Protein AF-A0A2N0P9M0-F1 (afdb_monomer)

Solvent-accessible surface area (backbone atoms only — not comparable to full-atom values): 11703 Å² total; per-residue (Å²): 130,86,86,74,59,68,56,58,55,38,42,49,51,47,54,51,50,54,53,49,50,45,32,59,78,71,62,58,62,44,52,76,42,55,64,72,53,64,35,37,45,33,48,75,83,39,91,37,81,46,51,49,41,32,35,36,30,52,34,67,64,62,70,69,52,50,69,48,47,71,77,43,99,41,76,80,71,59,64,49,75,40,79,41,81,84,81,91,70,90,44,72,70,50,42,52,52,50,52,52,47,49,43,60,72,64,56,29,84,55,32,73,46,74,83,70,87,75,82,60,62,88,57,74,93,64,77,83,66,57,66,62,37,51,61,62,59,57,74,81,76,92,74,86,83,88,81,82,76,85,57,69,43,64,45,93,90,55,89,52,67,26,74,42,68,66,61,33,49,53,43,45,46,64,75,67,63,64,72,83,84,80,86,82,84,85,133

Secondary structure (DSSP, 8-state):
-----HHHHHHHHHHHHHHHHHHHHTT---EEEESS--EE--BTTB--EE--SEEEE-HHHHHH--HHHHHSS-SS----SEEE------SHHHHHHHHHHHHHHHS-TT-S-----SS--SSTT----HHHHHHHH---------------EE-SSSS-EESSHHHHHHHHIIIIIS---------

Structure (mmCIF, N/CA/C/O backbone):
data_AF-A0A2N0P9M0-F1
#
_entry.id   AF-A0A2N0P9M0-F1
#
loop_
_atom_site.group_PDB
_atom_site.id
_atom_site.type_symbol
_atom_site.label_atom_id
_atom_site.label_alt_id
_atom_site.label_comp_id
_atom_site.label_asym_id
_atom_site.label_entity_id
_atom_site.label_seq_id
_atom_site.pdbx_PDB_ins_code
_atom_site.Cartn_x
_atom_site.Cartn_y
_atom_site.Cartn_z
_atom_site.occupancy
_atom_site.B_iso_or_equiv
_atom_site.auth_seq_id
_atom_site.auth_comp_id
_atom_site.auth_asym_id
_atom_site.auth_atom_id
_atom_site.pdbx_PDB_model_num
ATOM 1 N N . MET A 1 1 ? 19.672 -4.929 4.200 1.00 59.81 1 MET A N 1
ATOM 2 C CA . MET A 1 1 ? 18.392 -4.210 4.334 1.00 59.81 1 MET A CA 1
ATOM 3 C C . MET A 1 1 ? 18.530 -3.258 5.511 1.00 59.81 1 MET A C 1
ATOM 5 O O . MET A 1 1 ? 19.009 -3.721 6.544 1.00 59.81 1 MET A O 1
ATOM 9 N N . PRO A 1 2 ? 18.234 -1.957 5.359 1.00 68.94 2 PRO A N 1
ATOM 10 C CA . PRO A 1 2 ? 18.265 -1.027 6.484 1.00 68.94 2 PRO A CA 1
ATOM 11 C C . PRO A 1 2 ? 17.260 -1.478 7.545 1.00 68.94 2 PRO A C 1
ATOM 13 O O . PRO A 1 2 ? 16.162 -1.913 7.200 1.00 68.94 2 PRO A O 1
ATOM 16 N N . GLN A 1 3 ? 17.642 -1.422 8.819 1.00 78.56 3 GLN A N 1
ATOM 17 C CA . GLN A 1 3 ? 16.693 -1.676 9.900 1.00 78.56 3 GLN A CA 1
ATOM 18 C C . GLN A 1 3 ? 15.746 -0.479 10.040 1.00 78.56 3 GLN A C 1
ATOM 20 O O . GLN A 1 3 ? 16.173 0.663 9.873 1.00 78.56 3 GLN A O 1
ATOM 25 N N . VAL A 1 4 ? 14.475 -0.745 10.344 1.00 85.88 4 VAL A N 1
ATOM 26 C CA . VAL A 1 4 ? 13.448 0.278 10.589 1.00 85.88 4 VAL A CA 1
ATOM 27 C C . VAL A 1 4 ? 12.986 0.222 12.049 1.00 85.88 4 VAL A C 1
ATOM 29 O O . VAL A 1 4 ? 13.008 -0.862 12.639 1.00 85.88 4 VAL A O 1
ATOM 32 N N . PRO A 1 5 ? 12.556 1.347 12.650 1.00 89.62 5 PRO A N 1
ATOM 33 C CA . PRO A 1 5 ? 11.945 1.335 13.975 1.00 89.62 5 PRO A CA 1
ATOM 34 C C . PRO A 1 5 ? 10.726 0.407 14.035 1.00 89.62 5 PRO A C 1
ATOM 36 O O . PRO A 1 5 ? 9.941 0.343 13.087 1.00 89.62 5 PRO A O 1
ATOM 39 N N . ILE A 1 6 ? 10.535 -0.267 15.173 1.00 89.81 6 ILE A N 1
ATOM 40 C CA . ILE A 1 6 ? 9.431 -1.222 15.373 1.00 89.81 6 ILE A CA 1
ATOM 41 C C . ILE A 1 6 ? 8.056 -0.599 15.109 1.00 89.81 6 ILE A C 1
ATOM 43 O O . ILE A 1 6 ? 7.219 -1.231 14.473 1.00 89.81 6 ILE A O 1
ATOM 47 N N . ALA A 1 7 ? 7.848 0.656 15.515 1.00 89.88 7 ALA A N 1
ATOM 48 C CA . ALA A 1 7 ? 6.597 1.368 15.279 1.00 89.88 7 ALA A CA 1
ATOM 49 C C . ALA A 1 7 ? 6.305 1.521 13.776 1.00 89.88 7 ALA A C 1
ATOM 51 O O . ALA A 1 7 ? 5.181 1.294 13.346 1.00 89.88 7 ALA A O 1
ATOM 52 N N . ARG A 1 8 ? 7.325 1.811 12.951 1.00 89.75 8 ARG A N 1
ATOM 53 C CA . ARG A 1 8 ? 7.155 1.907 11.491 1.00 89.75 8 ARG A CA 1
ATOM 54 C C . ARG A 1 8 ? 6.727 0.563 10.915 1.00 89.75 8 ARG A C 1
ATOM 56 O O . ARG A 1 8 ? 5.798 0.491 10.120 1.00 89.75 8 ARG A O 1
ATOM 63 N N . ALA A 1 9 ? 7.396 -0.507 11.347 1.00 90.19 9 ALA A N 1
ATOM 64 C CA . ALA A 1 9 ? 7.067 -1.859 10.914 1.00 90.19 9 ALA A CA 1
ATOM 65 C C . ALA A 1 9 ? 5.639 -2.271 11.321 1.00 90.19 9 ALA A C 1
ATOM 67 O O . ALA A 1 9 ? 4.964 -2.935 10.537 1.00 90.19 9 ALA A O 1
ATOM 68 N N . ALA A 1 10 ? 5.167 -1.857 12.504 1.00 91.69 10 ALA A N 1
ATOM 69 C CA . ALA A 1 10 ? 3.805 -2.112 12.975 1.00 91.69 10 ALA A CA 1
ATOM 70 C C . ALA A 1 10 ? 2.750 -1.399 12.112 1.00 91.69 10 ALA A C 1
ATOM 72 O O . ALA A 1 10 ? 1.813 -2.051 11.652 1.00 91.69 10 ALA A O 1
ATOM 73 N N . VAL A 1 11 ? 2.957 -0.113 11.798 1.00 90.62 11 VAL A N 1
ATOM 74 C CA . VAL A 1 11 ? 2.079 0.652 10.892 1.00 90.62 11 VAL A CA 1
ATOM 75 C C . VAL A 1 11 ? 1.991 -0.014 9.518 1.00 90.62 11 VAL A C 1
ATOM 77 O O . VAL A 1 11 ? 0.897 -0.270 9.021 1.00 90.62 11 VAL A O 1
ATOM 80 N N . VAL A 1 12 ? 3.135 -0.359 8.915 1.00 91.81 12 VAL A N 1
ATOM 81 C CA . VAL A 1 12 ? 3.177 -1.042 7.610 1.00 91.81 12 VAL A CA 1
ATOM 82 C C . VAL A 1 12 ? 2.414 -2.367 7.659 1.00 91.81 12 VAL A C 1
ATOM 84 O O . VAL A 1 12 ? 1.617 -2.660 6.766 1.00 91.81 12 VAL A O 1
ATOM 87 N N . ALA A 1 13 ? 2.622 -3.165 8.708 1.00 92.19 13 ALA A N 1
ATOM 88 C CA . ALA A 1 13 ? 1.932 -4.439 8.875 1.00 92.19 13 ALA A CA 1
ATOM 89 C C . ALA A 1 13 ? 0.408 -4.267 8.999 1.00 92.19 13 ALA A C 1
ATOM 91 O O . ALA A 1 13 ? -0.340 -5.050 8.411 1.00 92.19 13 ALA A O 1
ATOM 92 N N . GLU A 1 14 ? -0.057 -3.241 9.712 1.00 92.44 14 GLU A N 1
ATOM 93 C CA . GLU A 1 14 ? -1.483 -2.959 9.884 1.00 92.44 14 GLU A CA 1
ATOM 94 C C . GLU A 1 14 ? -2.140 -2.494 8.575 1.00 92.44 14 GLU A C 1
ATOM 96 O O . GLU A 1 14 ? -3.196 -3.005 8.197 1.00 92.44 14 GLU A O 1
ATOM 101 N N . ILE A 1 15 ? -1.469 -1.637 7.802 1.00 91.12 15 ILE A N 1
ATOM 102 C CA . ILE A 1 15 ? -1.935 -1.230 6.467 1.00 91.12 15 ILE A CA 1
ATOM 103 C C . ILE A 1 15 ? -2.055 -2.452 5.543 1.00 91.12 15 ILE A C 1
ATOM 105 O O . ILE A 1 15 ? -3.083 -2.649 4.890 1.00 91.12 15 ILE A O 1
ATOM 109 N N . VAL A 1 16 ? -1.035 -3.320 5.518 1.00 93.62 16 VAL A N 1
ATOM 110 C CA . VAL A 1 16 ? -1.056 -4.574 4.742 1.00 93.62 16 VAL A CA 1
ATOM 111 C C . VAL A 1 16 ? -2.210 -5.472 5.176 1.00 93.62 16 VAL A C 1
ATOM 113 O O . VAL A 1 16 ? -2.869 -6.070 4.324 1.00 93.62 16 VAL A O 1
ATOM 116 N N . ARG A 1 17 ? -2.478 -5.569 6.483 1.00 93.62 17 ARG A N 1
ATOM 117 C CA . ARG A 1 17 ? -3.576 -6.372 7.029 1.00 93.62 17 ARG A CA 1
ATOM 118 C C . ARG A 1 17 ? -4.926 -5.877 6.518 1.00 93.62 17 ARG A C 1
ATOM 120 O O . ARG A 1 17 ? -5.727 -6.679 6.036 1.00 93.62 17 ARG A O 1
ATOM 127 N N . GLN A 1 18 ? -5.184 -4.576 6.604 1.00 90.38 18 GLN A N 1
ATOM 128 C CA . GLN A 1 18 ? -6.450 -3.990 6.165 1.00 90.38 18 GLN A CA 1
ATOM 129 C C . GLN A 1 18 ? -6.644 -4.110 4.653 1.00 90.38 18 GLN A C 1
ATOM 131 O O . GLN A 1 18 ? -7.706 -4.537 4.192 1.00 90.38 18 GLN A O 1
ATOM 136 N N . LEU A 1 19 ? -5.595 -3.830 3.879 1.00 92.56 19 LEU A N 1
ATOM 137 C CA . LEU A 1 19 ? -5.603 -3.992 2.428 1.00 92.56 19 LEU A CA 1
ATOM 138 C C . LEU A 1 19 ? -5.791 -5.461 2.021 1.00 92.56 19 LEU A C 1
ATOM 140 O O . LEU A 1 19 ? -6.510 -5.767 1.070 1.00 92.56 19 LEU A O 1
ATOM 144 N N . GLY A 1 20 ? -5.190 -6.388 2.770 1.00 93.00 20 GLY A N 1
ATOM 145 C CA . GLY A 1 20 ? -5.361 -7.830 2.614 1.00 93.00 20 GLY A CA 1
ATOM 146 C C . GLY A 1 20 ? -6.801 -8.278 2.835 1.00 93.00 20 GLY A C 1
ATOM 147 O O . GLY A 1 20 ? -7.343 -9.003 1.997 1.00 93.00 20 GLY A O 1
ATOM 148 N N . ASN A 1 21 ? -7.434 -7.800 3.911 1.00 90.62 21 ASN A N 1
ATOM 149 C CA . ASN A 1 21 ? -8.849 -8.052 4.178 1.00 90.62 21 ASN A CA 1
ATOM 150 C C . ASN A 1 21 ? -9.700 -7.568 3.006 1.00 90.62 21 ASN A C 1
ATOM 152 O O . ASN A 1 21 ? -10.401 -8.368 2.391 1.00 90.62 21 ASN A O 1
ATOM 156 N N . TRP A 1 22 ? -9.561 -6.301 2.618 1.00 91.88 22 TRP A N 1
ATOM 157 C CA . TRP A 1 22 ? -10.292 -5.748 1.482 1.00 91.88 22 TRP A CA 1
ATOM 158 C C . TRP A 1 22 ? -10.103 -6.566 0.195 1.00 91.88 22 TRP A C 1
ATOM 160 O O . TRP A 1 22 ? -11.088 -6.912 -0.459 1.00 91.88 22 TRP A O 1
ATOM 170 N N . ASN A 1 23 ? -8.867 -6.945 -0.144 1.00 93.25 23 ASN A N 1
ATOM 171 C CA . ASN A 1 23 ? -8.536 -7.706 -1.354 1.00 93.25 23 ASN A CA 1
ATOM 172 C C . ASN A 1 23 ? -9.257 -9.068 -1.408 1.00 93.25 23 ASN A C 1
ATOM 174 O O . ASN A 1 23 ? -9.662 -9.526 -2.484 1.00 93.25 23 ASN A O 1
ATOM 178 N N . ILE A 1 24 ? -9.437 -9.708 -0.247 1.00 88.19 24 ILE A N 1
ATOM 179 C CA . ILE A 1 24 ? -10.171 -10.971 -0.102 1.00 88.19 24 ILE A CA 1
ATOM 180 C C . ILE A 1 24 ? -11.682 -10.727 -0.160 1.00 88.19 24 ILE A C 1
ATOM 182 O O . ILE A 1 24 ? -12.367 -11.368 -0.961 1.00 88.19 24 ILE A O 1
ATOM 186 N N . GLU A 1 25 ? -12.189 -9.805 0.663 1.00 86.94 25 GLU A N 1
ATOM 187 C CA . GLU A 1 25 ? -13.617 -9.499 0.832 1.00 86.94 25 GLU A CA 1
ATOM 188 C C . GLU A 1 25 ? -14.272 -9.074 -0.488 1.00 86.94 25 GLU A C 1
ATOM 190 O O . GLU A 1 25 ? -15.377 -9.502 -0.821 1.00 86.94 25 GLU A O 1
ATOM 195 N N . THR A 1 26 ? -13.554 -8.277 -1.276 1.00 85.88 26 THR A N 1
ATOM 196 C CA . THR A 1 26 ? -14.023 -7.756 -2.565 1.00 85.88 26 THR A CA 1
ATOM 197 C C . THR A 1 26 ? -13.594 -8.622 -3.751 1.00 85.88 26 THR A C 1
ATOM 199 O O . THR A 1 26 ? -13.949 -8.343 -4.895 1.00 85.88 26 THR A O 1
ATOM 202 N N . HIS A 1 27 ? -12.875 -9.721 -3.499 1.00 89.25 27 HIS A N 1
ATOM 203 C CA . HIS A 1 27 ? -12.407 -10.667 -4.513 1.00 89.25 27 HIS A CA 1
ATOM 204 C C . HIS A 1 27 ? -11.549 -10.051 -5.627 1.00 89.25 27 HIS A C 1
ATOM 206 O O . HIS A 1 27 ? -11.517 -10.573 -6.751 1.00 89.25 27 HIS A O 1
ATOM 212 N N . GLN A 1 28 ? -10.803 -8.996 -5.314 1.00 89.00 28 GLN A N 1
ATOM 213 C CA . GLN A 1 28 ? -9.875 -8.378 -6.262 1.00 89.00 28 GLN A CA 1
ATOM 214 C C . GLN A 1 28 ? -8.748 -9.351 -6.610 1.00 89.00 28 GLN A C 1
ATOM 216 O O . GLN A 1 28 ? -8.355 -9.460 -7.772 1.00 89.00 28 GLN A O 1
ATOM 221 N N . ASN A 1 29 ? -8.313 -10.158 -5.632 1.00 91.00 29 ASN A N 1
ATOM 222 C CA . ASN A 1 29 ? -7.274 -11.183 -5.769 1.00 91.00 29 ASN A CA 1
ATOM 223 C C . ASN A 1 29 ? -5.971 -10.646 -6.396 1.00 91.00 29 ASN A C 1
ATOM 225 O O . ASN A 1 29 ? -5.292 -11.364 -7.139 1.00 91.00 29 ASN A O 1
ATOM 229 N N . GLY A 1 30 ? -5.654 -9.373 -6.155 1.00 92.25 30 GLY A N 1
ATOM 230 C CA . GLY A 1 30 ? -4.372 -8.784 -6.524 1.00 92.25 30 GLY A CA 1
ATOM 231 C C . GLY A 1 30 ? -3.261 -9.213 -5.569 1.00 92.25 30 GLY A C 1
ATOM 232 O O . GLY A 1 30 ? -3.507 -9.902 -4.574 1.00 92.25 30 GLY A O 1
ATOM 233 N N . ARG A 1 31 ? -2.025 -8.816 -5.873 1.00 92.12 31 ARG A N 1
ATOM 234 C CA . ARG A 1 31 ? -0.878 -9.005 -4.980 1.00 92.12 31 ARG A CA 1
ATOM 235 C C . ARG A 1 31 ? -0.649 -7.768 -4.138 1.00 92.12 31 ARG A C 1
ATOM 237 O O . ARG A 1 31 ? -0.639 -6.660 -4.663 1.00 92.12 31 ARG A O 1
ATOM 244 N N . ILE A 1 32 ? -0.407 -8.000 -2.856 1.00 93.56 32 ILE A N 1
ATOM 245 C CA . ILE A 1 32 ? 0.030 -6.984 -1.906 1.00 93.56 32 ILE A CA 1
ATOM 246 C C . ILE A 1 32 ? 1.482 -7.288 -1.563 1.00 93.56 32 ILE A C 1
ATOM 248 O O . ILE A 1 32 ? 1.822 -8.452 -1.335 1.00 93.56 32 ILE A O 1
ATOM 252 N N . THR A 1 33 ? 2.334 -6.269 -1.551 1.00 91.19 33 THR A N 1
ATOM 253 C CA . THR A 1 33 ? 3.721 -6.408 -1.086 1.00 91.19 33 THR A CA 1
ATOM 254 C C . THR A 1 33 ? 4.043 -5.330 -0.065 1.00 91.19 33 THR A C 1
ATOM 256 O O . THR A 1 33 ? 3.456 -4.253 -0.114 1.00 91.19 33 THR A O 1
ATOM 259 N N . SER A 1 34 ? 4.957 -5.641 0.855 1.00 88.06 34 SER A N 1
ATOM 260 C CA . SER A 1 34 ? 5.484 -4.708 1.853 1.00 88.06 34 SER A CA 1
ATOM 261 C C . SER A 1 34 ? 6.999 -4.605 1.741 1.00 88.06 34 SER A C 1
ATOM 263 O O . SER A 1 34 ? 7.612 -5.665 1.598 1.00 88.06 34 SER A O 1
ATOM 265 N N . SER A 1 35 ? 7.569 -3.394 1.816 1.00 66.00 35 SER A N 1
ATOM 266 C CA . SER A 1 35 ? 8.988 -2.945 1.924 1.00 66.00 35 SER A CA 1
ATOM 267 C C . SER A 1 35 ? 10.136 -3.846 1.388 1.00 66.00 35 SER A C 1
ATOM 269 O O . SER A 1 35 ? 11.301 -3.658 1.736 1.00 66.00 35 SER A O 1
ATOM 271 N N . GLN A 1 36 ? 9.849 -4.846 0.552 1.00 68.44 36 GLN A N 1
ATOM 272 C CA . GLN A 1 36 ? 10.770 -5.839 -0.026 1.00 68.44 36 GLN A CA 1
ATOM 273 C C . GLN A 1 36 ? 10.319 -6.312 -1.425 1.00 68.44 36 GLN A C 1
ATOM 275 O O . GLN A 1 36 ? 11.066 -7.012 -2.109 1.00 68.44 36 GLN A O 1
ATOM 280 N N . GLY A 1 37 ? 9.125 -5.915 -1.880 1.00 69.38 37 GLY A N 1
ATOM 281 C CA . GLY A 1 37 ? 8.674 -6.079 -3.262 1.00 69.38 37 GLY A CA 1
ATOM 282 C C . GLY A 1 37 ? 9.077 -4.862 -4.085 1.00 69.38 37 GLY A C 1
ATOM 283 O O . GLY A 1 37 ? 8.370 -3.861 -4.088 1.00 69.38 37 GLY A O 1
ATOM 284 N N . GLY A 1 38 ? 10.242 -4.917 -4.728 1.00 83.44 38 GLY A N 1
ATOM 285 C CA . GLY A 1 38 ? 10.691 -3.835 -5.602 1.00 83.44 38 GLY A CA 1
ATOM 286 C C . GLY A 1 38 ? 9.990 -3.851 -6.963 1.00 83.44 38 GLY A C 1
ATOM 287 O O . GLY A 1 38 ? 9.608 -4.910 -7.460 1.00 83.44 38 GLY A O 1
ATOM 288 N N . PHE A 1 39 ? 9.896 -2.690 -7.596 1.00 86.06 39 PHE A N 1
ATOM 289 C CA . PHE A 1 39 ? 9.392 -2.507 -8.952 1.00 86.06 39 PHE A CA 1
ATOM 290 C C . PHE A 1 39 ? 10.370 -1.644 -9.743 1.00 86.06 39 PHE A C 1
ATOM 292 O O . PHE A 1 39 ? 11.066 -0.797 -9.180 1.00 86.06 39 PHE A O 1
ATOM 299 N N . ASP A 1 40 ? 10.418 -1.862 -11.053 1.00 86.75 40 ASP A N 1
ATOM 300 C CA . ASP A 1 40 ? 11.101 -0.959 -11.972 1.00 86.75 40 ASP A CA 1
ATOM 301 C C . ASP A 1 40 ? 10.103 0.087 -12.473 1.00 86.75 40 ASP A C 1
ATOM 303 O O . ASP A 1 40 ? 9.222 -0.224 -13.272 1.00 86.75 40 ASP A O 1
ATOM 307 N N . PHE A 1 41 ? 10.236 1.320 -11.987 1.00 82.00 41 PHE A N 1
ATOM 308 C CA . PHE A 1 41 ? 9.355 2.436 -12.340 1.00 82.00 41 PHE A CA 1
ATOM 309 C C . PHE A 1 41 ? 9.686 3.044 -13.711 1.00 82.00 41 PHE A C 1
ATOM 311 O O . PHE A 1 41 ? 8.889 3.824 -14.230 1.00 82.00 41 PHE A O 1
ATOM 318 N N . ASN A 1 42 ? 10.833 2.677 -14.297 1.00 80.94 42 ASN A N 1
ATOM 319 C CA . ASN A 1 42 ? 11.303 3.118 -15.612 1.00 80.94 42 ASN A CA 1
ATOM 320 C C . ASN A 1 42 ? 11.163 4.636 -15.867 1.00 80.94 42 ASN A C 1
ATOM 322 O O . ASN A 1 42 ? 10.562 5.068 -16.851 1.00 80.94 42 ASN A O 1
ATOM 326 N N . VAL A 1 43 ? 11.707 5.453 -14.962 1.00 78.69 43 VAL A N 1
ATOM 327 C CA . VAL A 1 43 ? 11.618 6.918 -15.031 1.00 78.69 43 VAL A CA 1
ATOM 328 C C . VAL A 1 43 ? 12.414 7.436 -16.231 1.00 78.69 43 VAL A C 1
ATOM 330 O O . VAL A 1 43 ? 13.623 7.222 -16.325 1.00 78.69 43 VAL A O 1
ATOM 333 N N . GLY A 1 44 ? 11.745 8.118 -17.166 1.00 75.62 44 GLY A N 1
ATOM 334 C CA . GLY A 1 44 ? 12.402 8.733 -18.328 1.00 75.62 44 GLY A CA 1
ATOM 335 C C . GLY A 1 44 ? 13.070 7.732 -19.284 1.00 75.62 44 GLY A C 1
ATOM 336 O O . GLY A 1 44 ? 14.012 8.094 -19.985 1.00 75.62 44 GLY A O 1
ATOM 337 N N . GLY A 1 45 ? 12.620 6.471 -19.296 1.00 78.00 45 GLY A N 1
ATOM 338 C CA . GLY A 1 45 ? 13.205 5.398 -20.110 1.00 78.00 45 GLY A CA 1
ATOM 339 C C . GLY A 1 45 ? 14.431 4.717 -19.484 1.00 78.00 45 GLY A C 1
ATOM 340 O O . GLY A 1 45 ? 15.035 3.849 -20.120 1.00 78.00 45 GLY A O 1
ATOM 341 N N . ALA A 1 46 ? 14.801 5.091 -18.254 1.00 83.06 46 ALA A N 1
ATOM 342 C CA . ALA A 1 46 ? 15.882 4.478 -17.497 1.00 83.06 46 ALA A CA 1
ATOM 343 C C . ALA A 1 46 ? 15.358 3.568 -16.376 1.00 83.06 46 ALA A C 1
ATOM 345 O O . ALA A 1 46 ? 14.519 3.958 -15.558 1.00 83.06 46 ALA A O 1
ATOM 346 N N . ARG A 1 47 ? 15.944 2.368 -16.278 1.00 86.25 47 ARG A N 1
ATOM 347 C CA . ARG A 1 47 ? 15.654 1.391 -15.220 1.00 86.25 47 ARG A CA 1
ATOM 348 C C . ARG A 1 47 ? 15.878 1.997 -13.835 1.00 86.25 47 ARG A C 1
ATOM 350 O O . ARG A 1 47 ? 17.010 2.305 -13.464 1.00 86.25 47 ARG A O 1
ATOM 357 N N . THR A 1 48 ? 14.798 2.107 -13.068 1.00 86.88 48 THR A N 1
ATOM 358 C CA . THR A 1 48 ? 14.752 2.803 -11.780 1.00 86.88 48 THR A CA 1
ATOM 359 C C . THR A 1 48 ? 14.009 1.939 -10.771 1.00 86.88 48 THR A C 1
ATOM 361 O O . THR A 1 48 ? 12.781 1.900 -10.741 1.00 86.88 48 THR A O 1
ATOM 364 N N . LEU A 1 49 ? 14.771 1.223 -9.941 1.00 88.00 49 LEU A N 1
ATOM 365 C CA . LEU A 1 49 ? 14.211 0.321 -8.938 1.00 88.00 49 LEU A CA 1
ATOM 366 C C . LEU A 1 49 ? 13.779 1.093 -7.689 1.00 88.00 49 LEU A C 1
ATOM 368 O O . LEU A 1 49 ? 14.554 1.873 -7.124 1.00 88.00 49 LEU A O 1
ATOM 372 N N . ARG A 1 50 ? 12.548 0.840 -7.249 1.00 87.44 50 ARG A N 1
ATOM 373 C CA . ARG A 1 50 ? 11.968 1.367 -6.011 1.00 87.44 50 ARG A CA 1
ATOM 374 C C . ARG A 1 50 ? 11.248 0.252 -5.272 1.00 87.44 50 ARG A C 1
ATOM 376 O O . ARG A 1 50 ? 10.702 -0.643 -5.905 1.00 87.44 50 ARG A O 1
ATOM 383 N N . ALA A 1 51 ? 11.251 0.295 -3.949 1.00 88.81 51 ALA A N 1
ATOM 384 C CA . ALA A 1 51 ? 10.576 -0.692 -3.114 1.00 88.81 51 ALA A CA 1
ATOM 385 C C . ALA A 1 51 ? 9.692 0.048 -2.115 1.00 88.81 51 ALA A C 1
ATOM 387 O O . ALA A 1 51 ? 10.191 0.389 -1.042 1.00 88.81 51 ALA A O 1
ATOM 388 N N . PRO A 1 52 ? 8.432 0.338 -2.484 1.00 89.19 52 PRO A N 1
ATOM 389 C CA . PRO A 1 52 ? 7.574 1.082 -1.593 1.00 89.19 52 PRO A CA 1
ATOM 390 C C . PRO A 1 52 ? 7.192 0.311 -0.332 1.00 89.19 52 PRO A C 1
ATOM 392 O O . PRO A 1 52 ? 7.252 -0.925 -0.316 1.00 89.19 52 PRO A O 1
ATOM 395 N N . ASP A 1 53 ? 6.758 1.027 0.706 1.00 90.88 53 ASP A N 1
ATOM 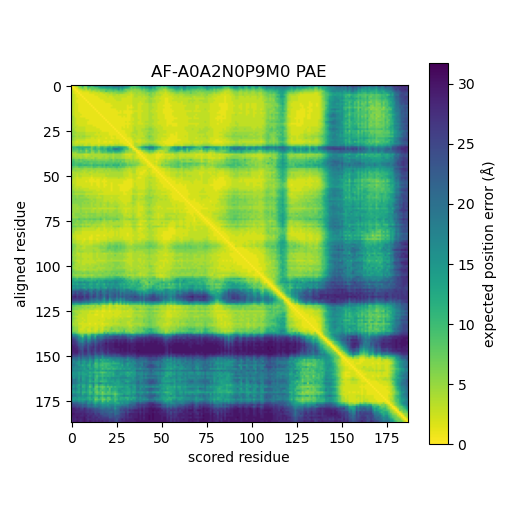396 C CA . ASP A 1 53 ? 6.401 0.398 1.982 1.00 90.88 53 ASP A CA 1
ATOM 397 C C . ASP A 1 53 ? 5.202 -0.539 1.878 1.00 90.88 53 ASP A C 1
ATOM 399 O O . ASP A 1 53 ? 5.252 -1.639 2.429 1.00 90.88 53 ASP A O 1
ATOM 403 N N . VAL A 1 54 ? 4.156 -0.151 1.146 1.00 91.94 54 VAL A N 1
ATOM 404 C CA . VAL A 1 54 ? 3.038 -1.037 0.792 1.00 91.94 54 VAL A CA 1
ATOM 405 C C . VAL A 1 54 ? 2.637 -0.800 -0.652 1.00 91.94 54 VAL A C 1
ATOM 407 O O . VAL A 1 54 ? 2.548 0.339 -1.103 1.00 91.94 54 VAL A O 1
ATOM 410 N N . THR A 1 55 ? 2.351 -1.871 -1.387 1.00 91.75 55 THR A N 1
ATOM 411 C CA . THR A 1 55 ? 1.807 -1.757 -2.742 1.00 91.75 55 THR A CA 1
ATOM 412 C C . THR A 1 55 ? 0.674 -2.731 -3.008 1.00 91.75 55 THR A C 1
ATOM 414 O O . THR A 1 55 ? 0.629 -3.818 -2.430 1.00 91.75 55 THR A O 1
ATOM 417 N N . PHE A 1 56 ? -0.207 -2.368 -3.944 1.00 91.88 56 PHE A N 1
ATOM 418 C CA . PHE A 1 56 ? -1.176 -3.279 -4.551 1.00 91.88 56 PHE A CA 1
ATOM 419 C C . PHE A 1 56 ? -0.973 -3.360 -6.063 1.00 91.88 56 PHE A C 1
ATOM 421 O O . PHE A 1 56 ? -0.992 -2.355 -6.774 1.00 91.88 56 PHE A O 1
ATOM 428 N N . THR A 1 57 ? -0.828 -4.581 -6.568 1.00 91.31 57 THR A N 1
ATOM 429 C CA . THR A 1 57 ? -0.804 -4.880 -8.002 1.00 91.31 57 THR A CA 1
ATOM 430 C C . THR A 1 57 ? -2.052 -5.681 -8.378 1.00 91.31 57 THR A C 1
ATOM 432 O O . THR A 1 57 ? -2.279 -6.751 -7.799 1.00 91.31 57 THR A O 1
ATOM 435 N N . PRO A 1 58 ? -2.849 -5.250 -9.373 1.00 91.19 58 PRO A N 1
ATOM 436 C CA . PRO A 1 58 ? -4.066 -5.949 -9.760 1.00 91.19 58 PRO A CA 1
ATOM 437 C C . PRO A 1 58 ? -3.802 -7.384 -10.201 1.00 91.19 58 PRO A C 1
ATOM 439 O O . PRO A 1 58 ? -2.744 -7.731 -10.740 1.00 91.19 58 PRO A O 1
ATOM 442 N N . ARG A 1 59 ? -4.813 -8.237 -10.029 1.00 93.00 59 ARG A N 1
ATOM 443 C CA . ARG A 1 59 ? -4.758 -9.647 -10.435 1.00 93.00 59 ARG A CA 1
ATOM 444 C C . ARG A 1 59 ? -4.414 -9.818 -11.911 1.00 93.00 59 ARG A C 1
ATOM 446 O O . ARG A 1 59 ? -3.682 -10.743 -12.253 1.00 93.00 59 ARG A O 1
ATOM 453 N N . GLN A 1 60 ? -4.975 -8.971 -12.775 1.00 90.88 60 GLN A N 1
ATOM 454 C CA . GLN A 1 60 ? -4.762 -9.051 -14.221 1.00 90.88 60 GLN A CA 1
ATOM 455 C C . GLN A 1 60 ? -3.289 -8.803 -14.557 1.00 90.88 60 GLN A C 1
ATOM 457 O O . GLN A 1 60 ? -2.660 -9.689 -15.129 1.00 90.88 60 GLN A O 1
ATOM 462 N N . THR A 1 61 ? -2.722 -7.694 -14.070 1.00 89.94 61 THR A N 1
ATOM 463 C CA . THR A 1 61 ? -1.296 -7.357 -14.204 1.00 89.94 61 THR A CA 1
ATOM 464 C C . THR A 1 61 ? -0.406 -8.470 -13.669 1.00 89.94 61 THR A C 1
ATOM 466 O O . THR A 1 61 ? 0.504 -8.934 -14.346 1.00 89.94 61 THR A O 1
ATOM 469 N N . THR A 1 62 ? -0.719 -8.970 -12.473 1.00 88.62 62 THR A N 1
ATOM 470 C CA . THR A 1 62 ? 0.040 -10.048 -11.833 1.00 88.62 62 THR A CA 1
ATOM 471 C C . THR A 1 62 ? 0.055 -11.328 -12.675 1.00 88.62 62 THR A C 1
ATOM 473 O O . THR A 1 62 ? 1.069 -12.017 -12.751 1.00 88.62 62 THR A O 1
ATOM 476 N N . ARG A 1 63 ? -1.077 -11.680 -13.295 1.00 92.06 63 ARG A N 1
ATOM 477 C CA . ARG A 1 63 ? -1.222 -12.899 -14.104 1.00 92.06 63 ARG A CA 1
ATOM 478 C C . ARG A 1 63 ? -0.554 -12.806 -15.469 1.00 92.06 63 ARG A C 1
ATOM 480 O O . ARG A 1 63 ? -0.264 -13.850 -16.044 1.00 92.06 63 ARG A O 1
ATOM 487 N N . SER A 1 64 ? -0.330 -11.599 -15.979 1.00 92.50 64 SER A N 1
ATOM 488 C CA . SER A 1 64 ? 0.390 -11.382 -17.233 1.00 92.50 64 SER A CA 1
ATOM 489 C C . SER A 1 64 ? 1.912 -11.362 -17.073 1.00 92.50 64 SER A C 1
ATOM 491 O O . SER A 1 64 ? 2.611 -11.349 -18.083 1.00 92.50 64 SER A O 1
ATOM 493 N N . LEU A 1 65 ? 2.438 -11.361 -15.842 1.00 91.44 65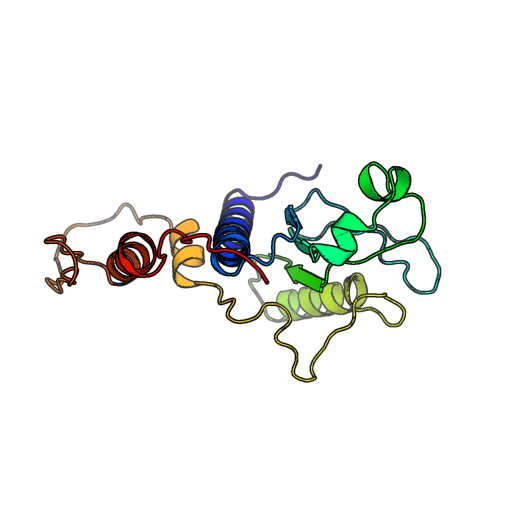 LEU A N 1
ATOM 494 C CA . LEU A 1 65 ? 3.883 -11.335 -15.612 1.00 91.44 65 LEU A CA 1
ATOM 495 C C . LEU A 1 65 ? 4.546 -12.635 -16.071 1.00 91.44 65 LEU A C 1
ATOM 497 O O . LEU A 1 65 ? 4.117 -13.736 -15.718 1.00 91.44 65 LEU A O 1
ATOM 501 N N . ASN A 1 66 ? 5.646 -12.502 -16.808 1.00 92.94 66 ASN A N 1
ATOM 502 C CA . ASN A 1 66 ? 6.521 -13.625 -17.125 1.00 92.94 66 ASN A CA 1
ATOM 503 C C . ASN A 1 66 ? 7.503 -13.927 -15.973 1.00 92.94 66 ASN A C 1
ATOM 505 O O . ASN A 1 66 ? 7.597 -13.188 -14.992 1.00 92.94 66 ASN A O 1
ATOM 509 N N . ALA A 1 67 ? 8.265 -15.020 -16.090 1.00 93.38 67 ALA A N 1
ATOM 510 C CA . ALA A 1 67 ? 9.199 -15.443 -15.045 1.00 93.38 67 ALA A CA 1
ATOM 511 C C . ALA A 1 67 ? 10.301 -14.408 -14.753 1.00 93.38 67 ALA A C 1
ATOM 513 O O . ALA A 1 67 ? 10.668 -14.244 -13.593 1.00 93.38 67 ALA A O 1
ATOM 514 N N . LEU A 1 68 ? 10.794 -13.691 -15.771 1.00 92.69 68 LEU A N 1
ATOM 515 C CA . LEU A 1 68 ? 11.799 -12.644 -15.577 1.00 92.69 68 LEU A CA 1
ATOM 516 C C . LEU A 1 68 ? 11.217 -11.486 -14.764 1.00 92.69 68 LEU A C 1
ATOM 518 O O . LEU A 1 68 ? 11.832 -11.101 -13.780 1.00 92.69 68 LEU A O 1
ATOM 522 N N . GLN A 1 69 ? 10.015 -11.013 -15.097 1.00 89.56 69 GLN A N 1
ATOM 523 C CA . GLN A 1 69 ? 9.340 -9.932 -14.366 1.00 89.56 69 GLN A CA 1
ATOM 524 C C . GLN A 1 69 ? 8.939 -10.346 -12.944 1.00 89.56 69 GLN A C 1
ATOM 526 O O . GLN A 1 69 ? 8.904 -9.523 -12.038 1.00 89.56 69 GLN A O 1
ATOM 531 N N . ASN A 1 70 ? 8.591 -11.620 -12.747 1.00 88.62 70 ASN A N 1
ATOM 532 C CA . ASN A 1 70 ? 8.067 -12.118 -11.479 1.00 88.62 70 ASN A CA 1
ATOM 533 C C . ASN A 1 70 ? 9.159 -12.481 -10.462 1.00 88.62 70 ASN A C 1
ATOM 535 O O . ASN A 1 70 ? 8.922 -12.394 -9.261 1.00 88.62 70 ASN A O 1
ATOM 539 N N . TRP A 1 71 ? 10.319 -12.941 -10.934 1.00 88.75 71 TRP A N 1
ATOM 540 C CA . TRP A 1 71 ? 11.402 -13.447 -10.082 1.00 88.75 71 TRP A CA 1
ATOM 541 C C . TRP A 1 71 ? 12.664 -12.589 -10.125 1.00 88.75 71 TRP A C 1
ATOM 543 O O . TRP A 1 71 ? 13.594 -12.821 -9.356 1.00 88.75 71 TRP A O 1
ATOM 553 N N . THR A 1 72 ? 12.719 -11.611 -11.026 1.00 88.06 72 THR A N 1
ATOM 554 C CA . THR A 1 72 ? 13.851 -10.701 -11.179 1.00 88.06 72 THR A CA 1
ATOM 555 C C . THR A 1 72 ? 13.343 -9.293 -11.488 1.00 88.06 72 THR A C 1
ATOM 557 O O . THR A 1 72 ? 12.162 -9.071 -11.722 1.00 88.06 72 THR A O 1
ATOM 560 N N . PHE A 1 73 ? 14.254 -8.331 -11.552 1.00 86.00 73 PHE A N 1
ATOM 561 C CA . PHE A 1 73 ? 13.966 -6.973 -12.018 1.00 86.00 73 PHE A CA 1
ATOM 562 C C . PHE A 1 73 ? 14.236 -6.806 -13.529 1.00 86.00 73 PHE A C 1
ATOM 564 O O . PHE A 1 73 ? 14.707 -5.754 -13.958 1.00 86.00 73 PHE A O 1
ATOM 571 N N . GLN A 1 74 ? 14.067 -7.870 -14.317 1.00 86.31 74 GLN A N 1
ATOM 572 C CA . GLN A 1 74 ? 14.298 -7.888 -15.765 1.00 86.31 74 GLN A CA 1
ATOM 573 C C . GLN A 1 74 ? 12.983 -8.105 -16.526 1.00 86.31 74 GLN A C 1
ATOM 575 O O . GLN A 1 74 ? 12.011 -8.626 -15.985 1.00 86.31 74 GLN A O 1
ATOM 580 N N . GLY A 1 75 ? 12.978 -7.765 -17.815 1.00 85.75 75 GLY A N 1
ATOM 581 C CA . GLY A 1 75 ? 11.785 -7.802 -18.663 1.00 85.75 75 GLY A CA 1
ATOM 582 C C . GLY A 1 75 ? 11.150 -6.422 -18.812 1.00 85.75 75 GLY A C 1
ATOM 583 O O . GLY A 1 75 ? 11.771 -5.414 -18.485 1.00 85.75 75 GLY A O 1
ATOM 584 N N . GLN A 1 76 ? 9.929 -6.374 -19.348 1.00 86.88 76 GLN A N 1
ATOM 585 C CA . GLN A 1 76 ? 9.197 -5.112 -19.443 1.00 86.88 76 GLN A CA 1
ATOM 586 C C . GLN A 1 76 ? 8.808 -4.632 -18.035 1.00 86.88 76 GLN A C 1
ATOM 588 O O . GLN A 1 76 ? 8.319 -5.443 -17.242 1.00 86.88 76 GLN A O 1
ATOM 593 N N . PRO A 1 77 ? 9.025 -3.353 -17.706 1.00 84.94 77 PRO A N 1
ATOM 594 C CA . PRO A 1 77 ? 8.644 -2.811 -16.413 1.00 84.94 77 PRO A CA 1
ATOM 595 C C . PRO A 1 77 ? 7.123 -2.802 -16.260 1.00 84.94 77 PRO A C 1
ATOM 597 O O . PRO A 1 77 ? 6.373 -2.738 -17.234 1.00 84.94 77 PRO A O 1
ATOM 600 N N . PHE A 1 78 ? 6.683 -2.878 -15.013 1.00 85.50 78 PHE A N 1
ATOM 601 C CA . PHE A 1 78 ? 5.296 -2.699 -14.618 1.00 85.50 78 PHE A CA 1
ATOM 602 C C . PHE A 1 78 ? 5.284 -2.066 -13.230 1.00 85.50 78 PHE A C 1
ATOM 604 O O . PHE A 1 78 ? 6.199 -2.283 -12.431 1.00 85.50 78 PHE A O 1
ATOM 611 N N . THR A 1 79 ? 4.232 -1.319 -12.938 1.00 80.94 79 THR A N 1
ATOM 612 C CA . THR A 1 79 ? 4.062 -0.620 -11.670 1.00 80.94 79 THR A CA 1
ATOM 613 C C . THR A 1 79 ? 2.803 -1.099 -10.947 1.00 80.94 79 THR A C 1
ATOM 615 O O . THR A 1 79 ? 1.851 -1.577 -11.577 1.00 80.94 79 THR A O 1
ATOM 618 N N . PRO A 1 80 ? 2.793 -1.034 -9.608 1.00 87.75 80 PRO A N 1
ATOM 619 C CA . PRO A 1 80 ? 1.572 -1.213 -8.834 1.00 87.75 80 PRO A CA 1
ATOM 620 C C . PRO A 1 80 ? 0.615 -0.036 -9.077 1.00 87.75 80 PRO A C 1
ATOM 622 O O . PRO A 1 80 ? 1.047 1.047 -9.464 1.00 87.75 80 PRO A O 1
ATOM 625 N N . ILE A 1 81 ? -0.679 -0.236 -8.808 1.00 85.44 81 ILE A N 1
ATOM 626 C CA . ILE A 1 81 ? -1.694 0.831 -8.940 1.00 85.44 81 ILE A CA 1
ATOM 627 C C . ILE A 1 81 ? -1.931 1.592 -7.633 1.00 85.44 81 ILE A C 1
ATOM 629 O O . ILE A 1 81 ? -2.552 2.644 -7.630 1.00 85.44 81 ILE A O 1
ATOM 633 N N . PHE A 1 82 ? -1.459 1.048 -6.513 1.00 86.50 82 PHE A N 1
ATOM 634 C CA . PHE A 1 82 ? -1.541 1.672 -5.199 1.00 86.50 82 PHE A CA 1
ATOM 635 C C . PHE A 1 82 ? -0.183 1.552 -4.527 1.00 86.50 82 PHE A C 1
ATOM 637 O O . PHE A 1 82 ? 0.417 0.470 -4.542 1.00 86.50 82 PHE A O 1
ATOM 644 N N . VAL A 1 83 ? 0.282 2.658 -3.957 1.00 87.69 83 VAL A N 1
ATOM 645 C CA . VAL A 1 83 ? 1.592 2.801 -3.326 1.00 87.69 83 VAL A CA 1
ATOM 646 C C . VAL A 1 83 ? 1.414 3.592 -2.039 1.00 87.69 83 VAL A C 1
ATOM 648 O O . VAL A 1 83 ? 0.772 4.639 -2.045 1.00 87.69 83 VAL A O 1
ATOM 651 N N . VAL A 1 84 ? 2.000 3.100 -0.954 1.00 89.06 84 VAL A N 1
ATOM 652 C CA . VAL A 1 84 ? 2.049 3.777 0.341 1.00 89.06 84 VAL A CA 1
ATOM 653 C C . VAL A 1 84 ? 3.497 3.856 0.788 1.00 89.06 84 VAL A C 1
ATOM 655 O O . VAL A 1 84 ? 4.224 2.866 0.702 1.00 89.06 84 VAL A O 1
ATOM 658 N N . GLU A 1 85 ? 3.867 5.021 1.303 1.00 89.88 85 GLU A N 1
ATOM 659 C CA . GLU A 1 85 ? 5.085 5.262 2.071 1.00 89.88 85 GLU A CA 1
ATOM 660 C C . GLU A 1 85 ? 4.694 5.675 3.491 1.00 89.88 85 GLU A C 1
ATOM 662 O O . GLU A 1 85 ? 3.742 6.433 3.679 1.00 89.88 85 GLU A O 1
ATOM 667 N N . VAL A 1 86 ? 5.424 5.177 4.486 1.00 89.38 86 VAL A N 1
ATOM 668 C CA . VAL A 1 86 ? 5.193 5.468 5.904 1.00 89.38 86 VAL A CA 1
ATOM 669 C C . VAL A 1 86 ? 6.424 6.163 6.468 1.00 89.38 86 VAL A C 1
ATOM 671 O O . VAL A 1 86 ? 7.521 5.609 6.412 1.00 89.38 86 VAL A O 1
ATOM 674 N N . ASP A 1 87 ? 6.252 7.333 7.079 1.00 88.38 87 ASP A N 1
ATOM 675 C CA . ASP A 1 87 ? 7.328 8.048 7.774 1.00 88.38 87 ASP A CA 1
ATOM 676 C C . ASP A 1 87 ? 6.810 8.721 9.051 1.00 88.38 87 ASP A C 1
ATOM 678 O O . ASP A 1 87 ? 5.614 8.988 9.184 1.00 88.38 87 ASP A O 1
ATOM 682 N N . PHE A 1 88 ? 7.709 8.978 10.002 1.00 86.38 88 PHE A N 1
ATOM 683 C CA . PHE A 1 88 ? 7.381 9.668 11.252 1.00 86.38 88 PHE A CA 1
ATOM 684 C C . PHE A 1 88 ? 7.807 11.126 11.154 1.00 86.38 88 PHE A C 1
ATOM 686 O O . PHE A 1 88 ? 8.957 11.470 11.418 1.00 86.38 88 PHE A O 1
ATOM 693 N N . ILE A 1 89 ? 6.859 11.969 10.765 1.00 84.31 89 ILE A N 1
ATOM 694 C CA . ILE A 1 89 ? 7.090 13.375 10.453 1.00 84.31 89 ILE A CA 1
ATOM 695 C C . ILE A 1 89 ? 6.820 14.221 11.700 1.00 84.31 89 ILE A C 1
ATOM 697 O O . ILE A 1 89 ? 5.745 14.138 12.290 1.00 84.31 89 ILE A O 1
ATOM 701 N N . GLN A 1 90 ? 7.794 15.034 12.106 1.00 85.69 90 GLN A N 1
ATOM 702 C CA . GLN A 1 90 ? 7.736 15.865 13.314 1.00 85.69 90 GLN A CA 1
ATOM 703 C C . GLN A 1 90 ? 7.633 17.362 13.002 1.00 85.69 90 GLN A C 1
ATOM 705 O O . GLN A 1 90 ? 7.386 18.167 13.901 1.00 85.69 90 GLN A O 1
ATOM 710 N N . SER A 1 91 ? 7.828 17.758 11.742 1.00 87.88 91 SER A N 1
ATOM 711 C CA . SER A 1 91 ? 7.774 19.157 11.314 1.00 87.88 91 SER A CA 1
ATOM 712 C C . SER A 1 91 ? 7.241 19.328 9.893 1.00 87.88 91 SER A C 1
ATOM 714 O O . SER A 1 91 ? 7.335 18.427 9.062 1.00 87.88 91 SER A O 1
ATOM 716 N N . GLU A 1 92 ? 6.761 20.533 9.586 1.00 86.56 92 GLU A N 1
ATOM 717 C CA . GLU A 1 92 ? 6.317 20.914 8.238 1.00 86.56 92 GLU A CA 1
ATOM 718 C C . GLU A 1 92 ? 7.440 20.784 7.197 1.00 86.56 92 GLU A C 1
ATOM 720 O O . GLU A 1 92 ? 7.222 20.350 6.071 1.00 86.56 92 GLU A O 1
ATOM 725 N N . SER A 1 93 ? 8.679 21.115 7.575 1.00 89.81 93 SER A N 1
ATOM 726 C CA . SER A 1 93 ? 9.834 20.960 6.687 1.00 89.81 93 SER A CA 1
ATOM 727 C C . SER A 1 93 ? 10.127 19.499 6.353 1.00 89.81 93 SER A C 1
ATOM 729 O O . SER A 1 93 ? 10.494 19.194 5.220 1.00 89.81 93 SER A O 1
ATOM 731 N N . GLU A 1 94 ? 9.962 18.595 7.322 1.00 86.56 94 GLU A N 1
ATOM 732 C CA . GLU A 1 94 ? 10.087 17.155 7.085 1.00 86.56 94 GLU A CA 1
ATOM 733 C C . GLU A 1 94 ? 8.941 16.643 6.215 1.00 86.56 94 GLU A C 1
ATOM 735 O O . GLU A 1 94 ? 9.189 15.846 5.313 1.00 86.56 94 GLU A O 1
ATOM 740 N N . PHE A 1 95 ? 7.719 17.148 6.424 1.00 84.38 95 PHE A N 1
ATOM 741 C CA . PHE A 1 95 ? 6.572 16.833 5.575 1.00 84.38 95 PHE A CA 1
ATOM 742 C C . PHE A 1 95 ? 6.822 17.231 4.124 1.00 84.38 95 PHE A C 1
ATOM 744 O O . PHE A 1 95 ? 6.708 16.396 3.234 1.00 84.38 95 PHE A O 1
ATOM 751 N N . GLN A 1 96 ? 7.232 18.477 3.882 1.00 84.12 96 GLN A N 1
ATOM 752 C CA . GLN A 1 96 ? 7.493 18.968 2.533 1.00 84.12 96 GLN A CA 1
ATOM 753 C C . GLN A 1 96 ? 8.618 18.176 1.856 1.00 84.12 96 GLN A C 1
ATOM 755 O O . GLN A 1 96 ? 8.487 17.786 0.698 1.00 84.12 96 GLN A O 1
ATOM 760 N N . ALA A 1 97 ? 9.700 17.876 2.583 1.00 89.00 97 ALA A N 1
ATOM 761 C CA . ALA A 1 97 ? 10.790 17.054 2.062 1.00 89.00 97 ALA A CA 1
ATOM 762 C C . ALA A 1 97 ? 10.330 15.623 1.731 1.00 89.00 97 ALA A C 1
ATOM 764 O O . ALA A 1 97 ? 10.738 15.062 0.711 1.00 89.00 97 ALA A O 1
ATOM 765 N N . PHE A 1 98 ? 9.478 15.038 2.574 1.00 87.38 98 PHE A N 1
ATOM 766 C CA . PHE A 1 98 ? 8.881 13.727 2.348 1.00 87.38 98 PHE A CA 1
ATOM 767 C C . PHE A 1 98 ? 7.951 13.727 1.129 1.00 87.38 98 PHE A C 1
ATOM 769 O O . PHE A 1 98 ? 8.085 12.864 0.266 1.00 87.38 98 PHE A O 1
ATOM 776 N N . ASP A 1 99 ? 7.049 14.701 1.034 1.00 83.81 99 ASP A N 1
ATOM 777 C CA . ASP A 1 99 ? 6.067 14.844 -0.044 1.00 83.81 99 ASP A CA 1
ATOM 778 C C . ASP A 1 99 ? 6.755 15.117 -1.390 1.00 83.81 99 ASP A C 1
ATOM 780 O O . ASP A 1 99 ? 6.455 14.483 -2.403 1.00 83.81 99 ASP A O 1
ATOM 784 N N . ASP A 1 100 ? 7.774 15.978 -1.407 1.00 86.00 100 ASP A N 1
ATOM 785 C CA . ASP A 1 100 ? 8.593 16.212 -2.596 1.00 86.00 100 ASP A CA 1
ATOM 786 C C . ASP A 1 100 ? 9.357 14.956 -3.011 1.00 86.00 100 ASP A C 1
ATOM 788 O O . ASP A 1 100 ? 9.388 14.625 -4.198 1.00 86.00 100 ASP A O 1
ATOM 792 N N . ARG A 1 101 ? 9.938 14.215 -2.059 1.00 86.88 101 ARG A N 1
ATOM 793 C CA . ARG A 1 101 ? 10.581 12.926 -2.344 1.00 86.88 101 ARG A CA 1
ATOM 794 C C . ARG A 1 101 ? 9.574 11.939 -2.928 1.00 86.88 101 ARG A C 1
ATOM 796 O O . ARG A 1 101 ? 9.840 11.346 -3.967 1.00 86.88 101 ARG A O 1
ATOM 803 N N . PHE A 1 102 ? 8.418 11.781 -2.292 1.00 85.06 102 PHE A N 1
ATOM 804 C CA . PHE A 1 102 ? 7.385 10.838 -2.707 1.00 85.06 102 PHE A CA 1
ATOM 805 C C . PHE A 1 102 ? 6.894 11.133 -4.128 1.00 85.06 102 PHE A C 1
ATOM 807 O O . PHE A 1 102 ? 6.914 10.254 -4.994 1.00 85.06 102 PHE A O 1
ATOM 814 N N . ARG A 1 103 ? 6.549 12.395 -4.407 1.00 83.00 103 ARG A N 1
ATOM 815 C CA . ARG A 1 103 ? 6.127 12.838 -5.741 1.00 83.00 103 ARG A CA 1
ATOM 816 C C . ARG A 1 103 ? 7.215 12.626 -6.786 1.00 83.00 103 ARG A C 1
ATOM 818 O O . ARG A 1 103 ? 6.939 12.061 -7.839 1.00 83.00 103 ARG A O 1
ATOM 825 N N . ASN A 1 104 ? 8.449 13.029 -6.497 1.00 82.69 104 ASN A N 1
ATOM 826 C CA . ASN A 1 104 ? 9.540 12.965 -7.470 1.00 82.69 104 ASN A CA 1
ATOM 827 C C . ASN A 1 104 ? 10.106 11.552 -7.669 1.00 82.69 104 ASN A C 1
ATOM 829 O O . ASN A 1 104 ? 10.740 11.291 -8.688 1.00 82.69 104 ASN A O 1
ATOM 833 N N . GLU A 1 105 ? 9.915 10.630 -6.726 1.00 80.62 105 GLU A N 1
ATOM 834 C CA . GLU A 1 105 ? 10.433 9.267 -6.854 1.00 80.62 105 GLU A CA 1
ATOM 835 C C . GLU A 1 105 ?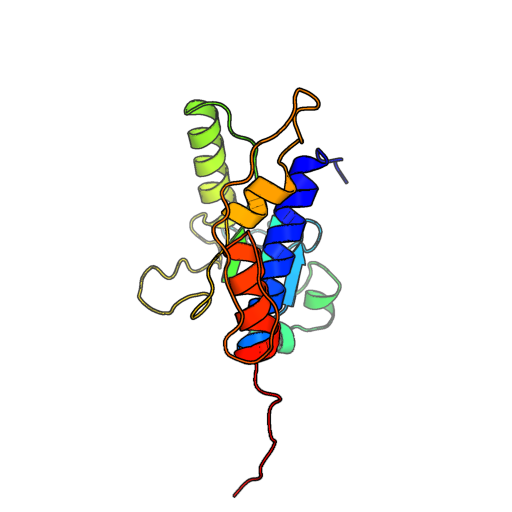 9.415 8.271 -7.404 1.00 80.62 105 GLU A C 1
ATOM 837 O O . GLU A 1 105 ? 9.800 7.402 -8.189 1.00 80.62 105 GLU A O 1
ATOM 842 N N . PHE A 1 106 ? 8.143 8.383 -7.015 1.00 78.69 106 PHE A N 1
ATOM 843 C CA . PHE A 1 106 ? 7.110 7.407 -7.380 1.00 78.69 106 PHE A CA 1
ATOM 844 C C . PHE A 1 106 ? 6.154 7.914 -8.461 1.00 78.69 106 PHE A C 1
ATOM 846 O O . PHE A 1 106 ? 5.621 7.102 -9.215 1.00 78.69 106 PHE A O 1
ATOM 853 N N . PHE A 1 107 ? 5.989 9.235 -8.577 1.00 76.94 107 PHE A N 1
ATOM 854 C CA . PHE A 1 107 ? 5.059 9.887 -9.509 1.00 76.94 107 PHE A CA 1
ATOM 855 C C . PHE A 1 107 ? 5.750 10.904 -10.419 1.00 76.94 107 PHE A C 1
ATOM 857 O O . PHE A 1 107 ? 5.107 11.796 -10.976 1.00 76.94 107 PHE A O 1
ATOM 864 N N . ALA A 1 108 ? 7.072 10.786 -10.581 1.00 70.38 108 ALA A N 1
ATOM 865 C CA . ALA A 1 108 ? 7.809 11.650 -11.487 1.00 70.38 108 ALA A CA 1
ATOM 866 C C . ALA A 1 108 ? 7.224 11.581 -12.909 1.00 70.38 108 ALA A C 1
ATOM 868 O O . ALA A 1 108 ? 6.779 10.510 -13.346 1.00 70.38 108 ALA A O 1
ATOM 869 N N . PRO A 1 109 ? 7.280 12.689 -13.670 1.00 65.31 109 PRO A N 1
ATOM 870 C CA . PRO A 1 109 ? 6.953 12.678 -15.088 1.00 65.31 109 PRO A CA 1
ATOM 871 C C . PRO A 1 109 ? 7.711 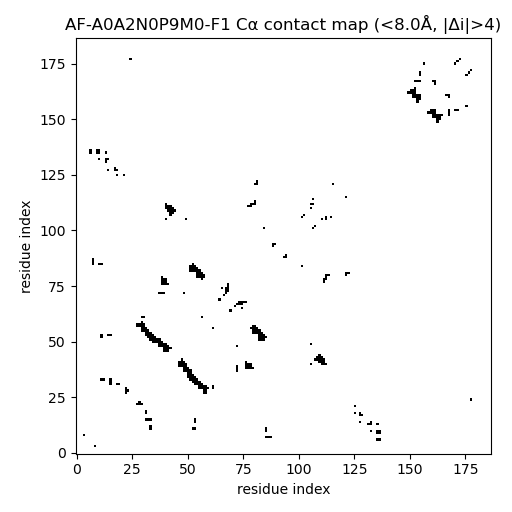11.560 -15.817 1.00 65.31 109 PRO A C 1
ATOM 873 O O . PRO A 1 109 ? 8.936 11.464 -15.734 1.00 65.31 109 PRO A O 1
ATOM 876 N N . GLY A 1 110 ? 6.977 10.700 -16.524 1.00 62.81 110 GLY A N 1
ATOM 877 C CA . GLY A 1 110 ? 7.544 9.539 -17.214 1.00 62.81 110 GLY A CA 1
ATOM 878 C C . GLY A 1 110 ? 7.615 8.255 -16.382 1.00 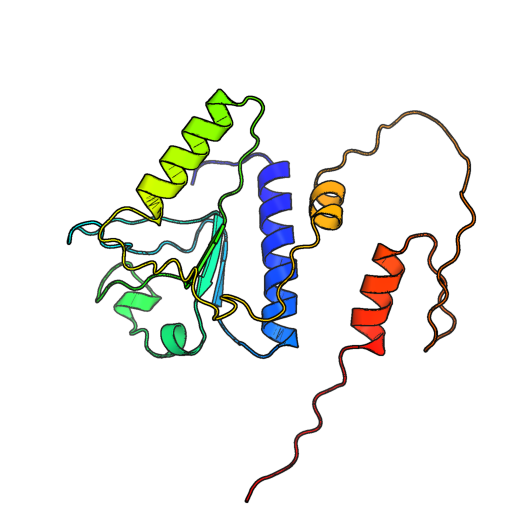62.81 110 GLY A C 1
ATOM 879 O O . GLY A 1 110 ? 8.138 7.266 -16.886 1.00 62.81 110 GLY A O 1
ATOM 880 N N . THR A 1 111 ? 7.090 8.237 -15.152 1.00 64.44 111 THR A N 1
ATOM 881 C CA . THR A 1 111 ? 6.702 6.984 -14.483 1.00 64.44 111 THR A CA 1
ATOM 882 C C . THR A 1 111 ? 5.471 6.381 -15.168 1.00 64.44 111 THR A C 1
ATOM 884 O O . THR A 1 111 ? 4.659 7.089 -15.760 1.00 64.44 111 THR A O 1
ATOM 887 N N . SER A 1 112 ? 5.324 5.057 -15.089 1.00 58.75 112 SER A N 1
ATOM 888 C CA . SER A 1 112 ? 4.117 4.342 -15.551 1.00 58.75 112 SER A CA 1
ATOM 889 C C . SER A 1 112 ? 3.021 4.263 -14.482 1.00 58.75 112 SER A C 1
ATOM 891 O O . SER A 1 112 ? 2.023 3.573 -14.671 1.00 58.75 112 SER A O 1
ATOM 893 N N . VAL A 1 113 ? 3.207 4.931 -13.339 1.00 60.56 113 VAL A N 1
ATOM 894 C CA . VAL A 1 113 ? 2.175 5.042 -12.308 1.00 60.56 113 VAL A CA 1
ATOM 895 C C . VAL A 1 113 ? 1.189 6.116 -12.742 1.00 60.56 113 VAL A C 1
ATOM 897 O O . VAL A 1 113 ? 1.486 7.307 -12.707 1.00 60.56 113 VAL A O 1
ATOM 900 N N . GLU A 1 114 ? 0.015 5.686 -13.179 1.00 52.03 114 GLU A N 1
ATOM 901 C CA . GLU A 1 114 ? -1.080 6.586 -13.512 1.00 52.03 114 GLU A CA 1
ATOM 902 C C . GLU A 1 114 ? -1.772 7.003 -12.204 1.00 52.03 114 GLU A C 1
ATOM 904 O O . GLU A 1 114 ? -2.378 6.179 -11.518 1.00 52.03 114 GLU A O 1
ATOM 909 N N . LEU A 1 115 ? -1.639 8.276 -11.813 1.00 46.81 115 LEU A N 1
ATOM 910 C CA . LEU A 1 115 ? -2.508 8.868 -10.796 1.00 46.81 115 LEU A CA 1
ATOM 911 C C . LEU A 1 115 ? -3.871 9.092 -11.441 1.00 46.81 115 LEU A C 1
ATOM 913 O O . LEU A 1 115 ? -4.088 10.116 -12.090 1.00 46.81 115 LEU A O 1
ATOM 917 N N . ASP A 1 116 ? -4.787 8.141 -11.281 1.00 38.25 116 ASP A N 1
ATOM 918 C CA . ASP A 1 116 ? -6.166 8.384 -11.681 1.00 38.25 116 ASP A CA 1
ATOM 919 C C . ASP A 1 116 ? -6.857 9.265 -10.629 1.00 38.25 116 ASP A C 1
ATOM 921 O O . ASP A 1 116 ? -7.304 8.801 -9.582 1.00 38.25 116 ASP A O 1
ATOM 925 N N . PHE A 1 117 ? -6.912 10.571 -10.899 1.00 37.53 117 PHE A N 1
ATOM 926 C CA . PHE A 1 117 ? -7.787 11.512 -10.189 1.00 37.53 117 PHE A CA 1
ATOM 927 C C . PHE A 1 117 ? -9.203 11.546 -10.815 1.00 37.53 117 PHE A C 1
ATOM 929 O O . PHE A 1 117 ? -10.052 12.334 -10.400 1.00 37.53 117 PHE A O 1
ATOM 936 N N . CYS A 1 118 ? -9.481 10.695 -11.812 1.00 30.47 118 CYS A N 1
ATOM 937 C CA . CYS A 1 118 ? -10.704 10.662 -12.612 1.00 30.47 118 CYS A CA 1
ATOM 938 C C . CYS A 1 118 ? -11.506 9.361 -12.419 1.00 30.47 118 CYS A C 1
ATOM 940 O O . CYS A 1 118 ? -11.828 8.642 -13.360 1.00 30.47 118 CYS A O 1
ATOM 942 N N . GLY A 1 119 ? -11.995 9.145 -11.199 1.00 33.09 119 GLY A N 1
ATOM 943 C CA . GLY A 1 119 ? -13.287 8.481 -10.993 1.00 33.09 119 GLY A CA 1
ATOM 944 C C . GLY A 1 119 ? -13.352 6.957 -11.148 1.00 33.09 119 GLY A C 1
ATOM 945 O O . GLY A 1 119 ? -14.438 6.411 -10.938 1.00 33.09 119 GLY A O 1
ATOM 946 N N . GLN A 1 120 ? -12.257 6.243 -11.430 1.00 46.22 120 GLN A N 1
ATOM 947 C CA . GLN A 1 120 ? -12.150 4.858 -10.965 1.00 46.22 120 GLN A CA 1
ATOM 948 C C . GLN A 1 120 ? -11.620 4.882 -9.534 1.00 46.22 120 GLN A C 1
ATOM 950 O O . GLN A 1 120 ? -10.522 5.362 -9.269 1.00 46.22 120 GLN A O 1
ATOM 955 N N . GLU A 1 121 ? -12.397 4.364 -8.579 1.00 59.34 121 GLU A N 1
ATOM 956 C CA . GLU A 1 121 ? -11.845 4.063 -7.260 1.00 59.34 121 GLU A CA 1
ATOM 957 C C . GLU A 1 121 ? -10.673 3.091 -7.474 1.00 59.34 121 GLU A C 1
ATOM 959 O O . GLU A 1 121 ? -10.891 1.939 -7.848 1.00 59.34 121 GLU A O 1
ATOM 964 N N . ILE A 1 122 ? -9.430 3.556 -7.288 1.00 69.94 122 ILE A N 1
ATOM 965 C CA . ILE A 1 122 ? -8.202 2.754 -7.465 1.00 69.94 122 ILE A CA 1
ATOM 966 C C . ILE A 1 122 ? -8.310 1.441 -6.676 1.00 69.94 122 ILE A C 1
ATOM 968 O O . ILE A 1 122 ? -7.891 0.377 -7.134 1.00 69.94 122 ILE A O 1
ATOM 972 N N . LEU A 1 123 ? -8.935 1.516 -5.500 1.00 80.31 123 LEU A N 1
ATOM 973 C CA . LEU A 1 123 ? -9.305 0.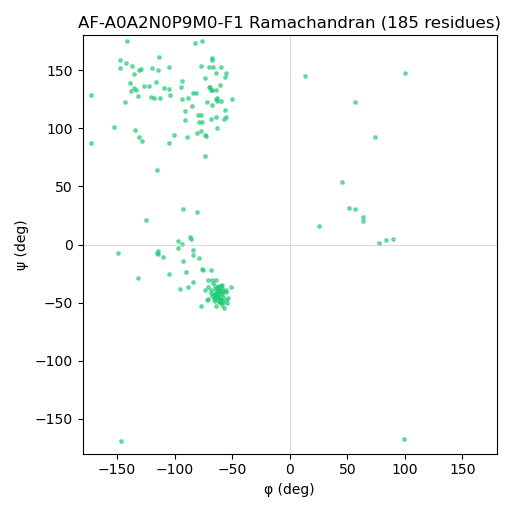388 -4.661 1.00 80.31 123 LEU A CA 1
ATOM 974 C C . LEU A 1 123 ? -10.784 0.545 -4.259 1.00 80.31 123 LEU A C 1
ATOM 976 O O . LEU A 1 123 ? -11.072 1.220 -3.269 1.00 80.31 123 LEU A O 1
ATOM 980 N N . PRO A 1 124 ? -11.742 -0.032 -5.009 1.00 80.69 124 PRO A N 1
ATOM 981 C CA . PRO A 1 124 ? -13.154 0.241 -4.776 1.00 80.69 124 PRO A CA 1
ATOM 982 C C . PRO A 1 124 ? -13.634 -0.219 -3.402 1.00 80.69 124 PRO A C 1
ATOM 984 O O . PRO A 1 124 ? -13.491 -1.394 -3.050 1.00 80.69 124 PRO A O 1
ATOM 987 N N . GLY A 1 125 ? -14.200 0.706 -2.626 1.00 80.56 125 GLY A N 1
ATOM 988 C CA . GLY A 1 125 ? -14.635 0.472 -1.245 1.00 80.56 125 GLY A CA 1
ATOM 989 C C . GLY A 1 125 ? -13.515 0.117 -0.255 1.00 80.56 125 GLY A C 1
ATOM 990 O O . GLY A 1 125 ? -13.800 -0.498 0.776 1.00 80.56 125 GLY A O 1
ATOM 991 N N . PHE A 1 126 ? -12.250 0.428 -0.565 1.00 84.31 126 PHE A N 1
ATOM 992 C CA . PHE A 1 126 ? -11.165 0.329 0.410 1.00 84.31 126 PHE A CA 1
ATOM 993 C C . PHE A 1 126 ? -11.105 1.588 1.270 1.00 84.31 126 PHE A C 1
ATOM 995 O O . PHE A 1 126 ? -11.043 2.700 0.754 1.00 84.31 126 PHE A O 1
ATOM 1002 N N . GLU A 1 127 ? -11.059 1.389 2.580 1.00 82.75 127 GLU A N 1
ATOM 1003 C CA . GLU A 1 127 ? -10.889 2.448 3.563 1.00 82.75 127 GLU A CA 1
ATOM 1004 C C . GLU A 1 127 ? -9.861 1.982 4.588 1.00 82.75 127 GLU A C 1
ATOM 1006 O O . GLU A 1 127 ? -9.900 0.830 5.036 1.00 82.75 127 GLU A O 1
ATOM 1011 N N . LEU A 1 128 ? -8.925 2.872 4.911 1.00 83.88 128 LEU A N 1
ATOM 1012 C CA . LEU A 1 128 ? -7.892 2.623 5.900 1.00 83.88 128 LEU A CA 1
ATOM 1013 C C . LEU A 1 128 ? -8.391 3.093 7.272 1.00 83.88 128 LEU A C 1
ATOM 1015 O O . LEU A 1 128 ? -8.606 4.280 7.492 1.00 83.88 128 LEU A O 1
ATOM 1019 N N . ASP A 1 129 ? -8.567 2.148 8.184 1.00 82.62 129 ASP A N 1
ATOM 1020 C CA . ASP A 1 129 ? -8.877 2.343 9.596 1.00 82.62 129 ASP A CA 1
ATOM 1021 C C . ASP A 1 129 ? -7.621 2.876 10.309 1.00 82.62 129 ASP A C 1
ATOM 1023 O O . ASP A 1 129 ? -6.719 2.121 10.684 1.00 82.62 129 ASP A O 1
ATOM 1027 N N . VAL A 1 130 ? -7.531 4.205 10.404 1.00 78.75 130 VAL A N 1
ATOM 1028 C CA . VAL A 1 130 ? -6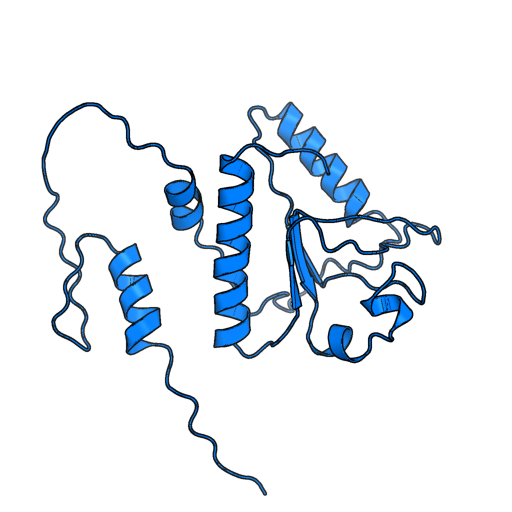.404 4.922 11.022 1.00 78.75 130 VAL A CA 1
ATOM 1029 C C . VAL A 1 130 ? -6.391 4.749 12.539 1.00 78.75 130 VAL A C 1
ATOM 1031 O O . VAL A 1 130 ? -5.313 4.671 13.117 1.00 78.75 130 VAL A O 1
ATOM 1034 N N . GLU A 1 131 ? -7.553 4.593 13.179 1.00 79.94 131 GLU A N 1
ATOM 1035 C CA . GLU A 1 131 ? -7.645 4.315 14.620 1.00 79.94 131 GLU A CA 1
ATOM 1036 C C . GLU A 1 131 ? -6.899 3.016 14.951 1.00 79.94 131 GLU A C 1
ATOM 1038 O O . GLU A 1 131 ? -6.081 2.975 15.864 1.00 79.94 131 GLU A O 1
ATOM 1043 N N . MET A 1 132 ? -7.052 1.984 14.117 1.00 75.12 132 MET A N 1
ATOM 1044 C CA . MET A 1 132 ? -6.286 0.740 14.242 1.00 75.12 132 MET A CA 1
ATOM 1045 C C . MET A 1 132 ? -4.783 0.899 14.034 1.00 75.12 132 MET A C 1
ATOM 1047 O O . MET A 1 132 ? -3.989 0.153 14.614 1.00 75.12 132 MET A O 1
ATOM 1051 N N . ILE A 1 133 ? -4.379 1.855 13.201 1.00 84.44 133 ILE A N 1
ATOM 1052 C CA . ILE A 1 133 ? -2.967 2.177 13.006 1.00 84.44 133 ILE A CA 1
ATOM 1053 C C . ILE A 1 133 ? -2.424 2.860 14.260 1.00 84.44 133 ILE A C 1
ATOM 1055 O O . ILE A 1 133 ? -1.376 2.452 14.758 1.00 84.44 133 ILE A O 1
ATOM 1059 N N . GLU A 1 134 ? -3.135 3.845 14.799 1.00 83.81 134 GLU A N 1
ATOM 1060 C CA . GLU A 1 134 ? -2.758 4.550 16.024 1.00 83.81 134 GLU A CA 1
ATOM 1061 C C . GLU A 1 134 ? -2.719 3.601 17.228 1.00 83.81 134 GLU A C 1
ATOM 1063 O O . GLU A 1 134 ? -1.726 3.574 17.955 1.00 83.81 134 GLU A O 1
ATOM 1068 N N . GLU A 1 135 ? -3.724 2.734 17.387 1.00 82.81 135 GLU A N 1
ATOM 1069 C CA . GLU A 1 135 ? -3.739 1.677 18.404 1.00 82.81 135 GLU A CA 1
ATOM 1070 C C . GLU A 1 135 ? -2.542 0.720 18.257 1.00 82.81 135 GLU A C 1
ATOM 1072 O O . GLU A 1 135 ? -1.992 0.272 19.264 1.00 82.81 135 GLU A O 1
ATOM 1077 N N . SER A 1 136 ? -2.088 0.434 17.027 1.00 80.56 136 SER A N 1
ATOM 1078 C CA . SER A 1 136 ? -0.947 -0.466 16.777 1.00 80.56 136 SER A CA 1
ATOM 1079 C C . SER A 1 136 ? 0.404 0.091 17.242 1.00 80.56 136 SER A C 1
ATOM 1081 O O . SER A 1 136 ? 1.341 -0.682 17.468 1.00 80.56 136 SER A O 1
ATOM 1083 N N . ILE A 1 137 ? 0.509 1.415 17.394 1.00 85.75 137 ILE A N 1
ATOM 1084 C CA . ILE A 1 137 ? 1.720 2.108 17.861 1.00 85.75 137 ILE A CA 1
ATOM 1085 C C . ILE A 1 137 ? 1.548 2.792 19.219 1.00 85.75 137 ILE A C 1
ATOM 1087 O O . ILE A 1 137 ? 2.527 3.304 19.767 1.00 85.75 137 ILE A O 1
ATOM 1091 N N . SER A 1 138 ? 0.335 2.788 19.771 1.00 82.25 138 SER A N 1
ATOM 1092 C CA . SER A 1 138 ? 0.031 3.353 21.079 1.00 82.25 138 SER A CA 1
ATOM 1093 C C . SER A 1 138 ? 0.770 2.587 22.176 1.00 82.25 138 SER A C 1
ATOM 1095 O O . SER A 1 138 ? 0.676 1.362 22.294 1.00 82.25 138 SER A O 1
ATOM 1097 N N . GLN A 1 139 ? 1.535 3.312 22.989 1.00 66.56 139 GLN A N 1
ATOM 1098 C CA . GLN A 1 139 ? 2.131 2.761 24.200 1.00 66.56 139 GLN A CA 1
ATOM 1099 C C . GLN A 1 139 ? 1.127 2.954 25.334 1.00 66.56 139 GLN A C 1
ATOM 1101 O O . GLN A 1 139 ? 0.675 4.069 25.575 1.00 66.56 139 GLN A O 1
ATOM 1106 N N . GLN A 1 140 ? 0.767 1.880 26.040 1.00 55.62 140 GLN A N 1
ATOM 1107 C CA . GLN A 1 140 ? 0.003 2.027 27.276 1.00 55.62 140 GLN A CA 1
ATOM 1108 C C . GLN A 1 140 ? 0.879 2.775 28.282 1.00 55.62 140 GLN A C 1
ATOM 1110 O O . GLN A 1 140 ? 1.864 2.217 28.779 1.00 55.62 140 GLN A O 1
ATOM 1115 N N . ASP A 1 141 ? 0.526 4.026 28.578 1.00 46.94 141 ASP A N 1
ATOM 1116 C CA . ASP A 1 141 ? 1.115 4.758 29.688 1.00 46.94 141 ASP A CA 1
ATOM 1117 C C . ASP A 1 141 ? 0.910 3.927 30.952 1.00 46.94 141 ASP A C 1
ATOM 1119 O O . ASP A 1 141 ? -0.199 3.715 31.446 1.00 46.94 141 ASP A O 1
ATOM 1123 N N . SER A 1 142 ? 2.013 3.388 31.458 1.00 49.62 142 SER A N 1
ATOM 1124 C CA . SER A 1 142 ? 2.045 2.640 32.705 1.00 49.62 142 SER A CA 1
ATOM 1125 C C . SER A 1 142 ? 1.902 3.642 33.852 1.00 49.62 142 SER A C 1
ATOM 1127 O O . SER A 1 142 ? 2.886 4.019 34.483 1.00 49.62 142 SER A O 1
ATOM 1129 N N . GLY A 1 143 ? 0.679 4.128 34.083 1.00 49.44 143 GLY A N 1
ATOM 1130 C CA . GLY A 1 143 ? 0.412 5.166 35.070 1.00 49.44 143 GLY A CA 1
ATOM 1131 C C . GLY A 1 143 ? -1.070 5.463 35.301 1.00 49.44 143 GLY A C 1
ATOM 1132 O O . GLY A 1 143 ? -1.590 6.445 34.790 1.00 49.44 143 GLY A O 1
ATOM 1133 N N . SER A 1 144 ? -1.677 4.705 36.218 1.00 39.19 144 SER A N 1
ATOM 1134 C CA . SER A 1 144 ? -2.872 5.055 37.013 1.00 39.19 144 SER A CA 1
ATOM 1135 C C . SER A 1 144 ? -4.244 4.506 36.578 1.00 39.19 144 SER A C 1
ATOM 1137 O O . SER A 1 144 ? -4.529 4.233 35.420 1.00 39.19 144 SER A O 1
ATOM 1139 N N . SER A 1 145 ? -5.072 4.277 37.599 1.00 48.31 145 SER A N 1
ATOM 1140 C CA . SER A 1 145 ? -6.232 3.382 37.674 1.00 48.31 145 SER A CA 1
ATOM 1141 C C . SER A 1 145 ? -7.581 4.051 37.349 1.00 48.31 145 SER A C 1
ATOM 1143 O O . SER A 1 145 ? -7.861 5.125 37.868 1.00 48.31 145 SER A O 1
ATOM 1145 N N . SER A 1 146 ? -8.437 3.307 36.625 1.00 51.19 146 SER A N 1
ATOM 1146 C CA . SER A 1 146 ? -9.924 3.251 36.624 1.00 51.19 146 SER A CA 1
ATOM 1147 C C . SER A 1 146 ? -10.786 4.504 36.362 1.00 51.19 146 SER A C 1
ATOM 1149 O O . SER A 1 146 ? -10.852 5.403 37.194 1.00 51.19 146 SER A O 1
ATOM 1151 N N . SER A 1 147 ? -11.646 4.449 35.337 1.00 46.31 147 SER A N 1
ATOM 1152 C CA . SER A 1 147 ? -13.110 4.279 35.502 1.00 46.31 147 SER A CA 1
ATOM 1153 C C . SER A 1 147 ? -13.782 4.071 34.136 1.00 46.31 147 SER A C 1
ATOM 1155 O O . SER A 1 147 ? -13.519 4.801 33.186 1.00 46.31 147 SER A O 1
ATOM 1157 N N . ASP A 1 148 ? -14.584 3.012 34.045 1.00 49.97 148 ASP A N 1
ATOM 1158 C CA . ASP A 1 148 ? -15.219 2.503 32.831 1.00 49.97 148 ASP A CA 1
ATOM 1159 C C . ASP A 1 148 ? -16.359 3.417 32.350 1.00 49.97 148 ASP A C 1
ATOM 1161 O O . ASP A 1 148 ? -17.329 3.638 33.077 1.00 49.97 148 ASP A O 1
ATOM 1165 N N . ASP A 1 149 ? -16.276 3.912 31.112 1.00 54.09 149 ASP A N 1
ATOM 1166 C CA . ASP A 1 149 ? -17.460 4.398 30.400 1.00 54.09 149 ASP A CA 1
ATOM 1167 C C . ASP A 1 149 ? -18.245 3.174 29.902 1.00 54.09 149 ASP A C 1
ATOM 1169 O O . ASP A 1 149 ? -17.775 2.396 29.071 1.00 54.09 149 ASP A O 1
ATOM 1173 N N . ASP A 1 150 ? -19.426 2.950 30.475 1.00 58.09 150 ASP A N 1
ATOM 1174 C CA . ASP A 1 150 ? -20.188 1.691 30.419 1.00 58.09 150 ASP A CA 1
ATOM 1175 C C . ASP A 1 150 ? -20.988 1.529 29.102 1.00 58.09 150 ASP A C 1
ATOM 1177 O O . ASP A 1 150 ? -22.049 0.894 29.046 1.00 58.09 150 ASP A O 1
ATOM 1181 N N . THR A 1 151 ? -20.498 2.135 28.017 1.00 67.19 151 THR A N 1
ATOM 1182 C CA . THR A 1 151 ? -21.138 2.121 26.701 1.00 67.19 151 THR A CA 1
ATOM 1183 C C . THR A 1 151 ? -20.914 0.760 26.038 1.00 67.19 151 THR A C 1
ATOM 1185 O O . THR A 1 151 ? -19.821 0.413 25.593 1.00 67.19 151 THR A O 1
ATOM 1188 N N . ARG A 1 152 ? -21.971 -0.053 26.002 1.00 79.38 152 ARG A N 1
ATOM 1189 C CA . ARG A 1 152 ? -21.945 -1.442 25.530 1.00 79.38 152 ARG A CA 1
ATOM 1190 C C . ARG A 1 152 ? -22.558 -1.571 24.130 1.00 79.38 152 ARG A C 1
ATOM 1192 O O . ARG A 1 152 ? -23.686 -1.152 23.902 1.00 79.38 152 ARG A O 1
ATOM 1199 N N . PHE A 1 153 ? -21.833 -2.203 23.214 1.00 80.50 153 PHE A N 1
ATOM 1200 C CA . PHE A 1 153 ? -22.171 -2.473 21.818 1.00 80.50 153 PHE A CA 1
ATOM 1201 C C . PHE A 1 153 ? -22.559 -3.948 21.639 1.00 80.50 153 PHE A C 1
ATOM 1203 O O . PHE A 1 153 ? -21.699 -4.782 21.348 1.00 80.50 153 PHE A O 1
ATOM 1210 N N . PRO A 1 154 ? -23.828 -4.324 21.840 1.00 85.44 154 PRO A N 1
ATOM 1211 C CA . PRO A 1 154 ? -24.279 -5.684 21.602 1.00 85.44 154 PRO A CA 1
ATOM 1212 C C . PRO A 1 154 ? -24.309 -6.004 20.110 1.00 85.44 154 PRO A C 1
ATOM 1214 O O . PRO A 1 154 ? -24.805 -5.238 19.283 1.00 85.44 154 PRO A O 1
ATOM 1217 N N . CYS A 1 155 ? -23.813 -7.180 19.766 1.00 85.56 155 CYS A N 1
ATOM 1218 C CA . CYS A 1 155 ? -24.008 -7.767 18.468 1.00 85.56 155 CYS A CA 1
ATOM 1219 C C . CYS A 1 155 ? -25.497 -8.072 18.235 1.00 85.56 155 CYS A C 1
ATOM 1221 O O . CYS A 1 155 ? -26.127 -8.712 19.064 1.00 85.56 155 CYS A O 1
ATOM 1223 N N . PRO A 1 156 ? -26.076 -7.707 17.084 1.00 80.00 156 PRO A N 1
ATOM 1224 C CA . PRO A 1 156 ? -27.475 -8.008 16.774 1.00 80.00 156 PRO A CA 1
ATOM 1225 C C . PRO A 1 156 ? -27.695 -9.415 16.184 1.00 80.00 156 PRO A C 1
ATOM 1227 O O . PRO A 1 156 ? -28.830 -9.802 15.913 1.00 80.00 156 PRO A O 1
ATOM 1230 N N . LYS A 1 157 ? -26.624 -10.176 15.926 1.00 83.44 157 LYS A N 1
ATOM 1231 C CA . LYS A 1 157 ? -26.669 -11.532 15.346 1.00 83.44 157 LYS A CA 1
ATOM 1232 C C . LYS A 1 157 ? -26.168 -12.627 16.296 1.00 83.44 157 LYS A C 1
ATOM 1234 O O . LYS A 1 157 ? -26.304 -13.808 15.985 1.00 83.44 157 LYS A O 1
ATOM 1239 N N . CYS A 1 158 ? -25.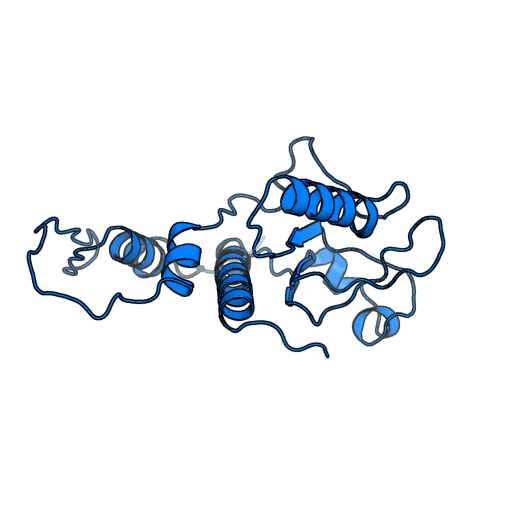618 -12.250 17.444 1.00 85.38 158 CYS A N 1
ATOM 1240 C CA . CYS A 1 158 ? -25.311 -13.139 18.560 1.00 85.38 158 CYS A CA 1
ATOM 1241 C C . CYS A 1 158 ? -25.506 -12.371 19.874 1.00 85.38 158 CYS A C 1
ATOM 1243 O O . CYS A 1 158 ? -26.093 -11.301 19.877 1.00 85.38 158 CYS A O 1
ATOM 1245 N N . THR A 1 159 ? -25.065 -12.920 20.998 1.00 89.00 159 THR A N 1
ATOM 1246 C CA . THR A 1 159 ? -25.260 -12.301 22.319 1.00 89.00 159 THR A CA 1
ATOM 1247 C C . THR A 1 159 ? -24.053 -11.494 22.794 1.00 89.00 159 THR A C 1
ATOM 1249 O O . THR A 1 159 ? -24.055 -10.993 23.916 1.00 89.00 159 THR A O 1
ATOM 1252 N N . GLU A 1 160 ? -23.009 -11.392 21.967 1.00 86.75 160 GLU A N 1
ATOM 1253 C CA . GLU A 1 160 ? -21.778 -10.680 22.309 1.00 86.75 160 GLU A CA 1
ATOM 1254 C C . GLU A 1 160 ? -22.027 -9.198 22.518 1.00 86.75 160 GLU A C 1
ATOM 1256 O O . GLU A 1 160 ? -22.897 -8.619 21.881 1.00 86.75 160 GLU A O 1
ATOM 1261 N N . THR A 1 161 ? -21.258 -8.581 23.408 1.00 80.50 161 THR A N 1
ATOM 1262 C CA . THR A 1 161 ? -21.407 -7.168 23.750 1.00 80.50 161 THR A CA 1
ATOM 1263 C C . THR A 1 161 ? -20.033 -6.556 23.977 1.00 80.50 161 THR A C 1
ATOM 1265 O O . THR A 1 161 ? -19.270 -7.040 24.807 1.00 80.50 161 THR A O 1
ATOM 1268 N N . PHE A 1 162 ? -19.693 -5.509 23.234 1.00 85.00 162 PHE A N 1
ATOM 1269 C CA . PHE A 1 162 ? -18.361 -4.903 23.259 1.00 85.00 162 PHE A CA 1
ATOM 1270 C C . PHE A 1 162 ? -18.379 -3.591 24.030 1.00 85.00 162 PHE A C 1
ATOM 1272 O O . PHE A 1 162 ? -19.395 -2.924 24.065 1.00 85.00 162 PHE A O 1
ATOM 1279 N N . THR A 1 163 ? -17.265 -3.185 24.622 1.00 79.62 163 THR A N 1
ATOM 1280 C CA . THR A 1 163 ? -17.115 -1.845 25.227 1.00 79.62 163 THR A CA 1
ATOM 1281 C C . THR A 1 163 ? -16.426 -0.856 24.291 1.00 79.62 163 THR A C 1
ATOM 1283 O O . THR A 1 163 ? -16.261 0.313 24.605 1.00 79.62 163 THR A O 1
ATOM 1286 N N . ASN A 1 164 ? -16.006 -1.332 23.120 1.00 71.62 164 ASN A N 1
ATOM 1287 C CA . ASN A 1 164 ? -15.317 -0.549 22.111 1.00 71.62 164 ASN A CA 1
ATOM 1288 C C . ASN A 1 164 ? -15.998 -0.808 20.756 1.00 71.62 164 ASN A C 1
ATOM 1290 O O . ASN A 1 164 ? -16.212 -1.957 20.352 1.00 71.62 164 ASN A O 1
ATOM 1294 N N . ASN A 1 165 ? -16.370 0.275 20.077 1.00 58.75 165 ASN A N 1
ATOM 1295 C CA . ASN A 1 165 ? -17.098 0.242 18.814 1.00 58.75 165 ASN A CA 1
ATOM 1296 C C . ASN A 1 165 ? -16.256 -0.341 17.661 1.00 58.75 165 ASN A C 1
ATOM 1298 O O . ASN A 1 165 ? -16.815 -0.997 16.784 1.00 58.75 165 ASN A O 1
ATOM 1302 N N . HIS A 1 166 ? -14.924 -0.183 17.674 1.00 64.62 166 HIS A N 1
ATOM 1303 C CA . HIS A 1 166 ? -14.009 -0.865 16.749 1.00 64.62 166 HIS A CA 1
ATOM 1304 C C . HIS A 1 166 ? -14.084 -2.387 16.951 1.00 64.62 166 HIS A C 1
ATOM 1306 O O . HIS A 1 166 ? -14.246 -3.145 15.994 1.00 64.62 166 HIS A O 1
ATOM 1312 N N . ARG A 1 167 ? -14.098 -2.861 18.201 1.00 66.69 167 ARG A N 1
ATOM 1313 C CA . ARG A 1 167 ? -14.296 -4.286 18.512 1.00 66.69 167 ARG A CA 1
ATOM 1314 C C . ARG A 1 167 ? -15.654 -4.790 18.046 1.00 66.69 167 ARG A C 1
ATOM 1316 O O . ARG A 1 167 ? -15.726 -5.895 17.515 1.00 66.69 167 ARG A O 1
ATOM 1323 N N . PHE A 1 168 ? -16.697 -3.980 18.180 1.00 77.31 168 PHE A N 1
ATOM 1324 C CA . PHE A 1 168 ? -18.010 -4.304 17.637 1.00 77.31 168 PHE A CA 1
ATOM 1325 C C . PHE A 1 168 ? -18.043 -4.300 16.104 1.00 77.31 168 PHE A C 1
ATOM 1327 O O . PHE A 1 168 ? -18.599 -5.217 15.517 1.00 77.31 168 PHE A O 1
ATOM 1334 N N . THR A 1 169 ? -17.448 -3.321 15.432 1.00 64.38 169 THR A N 1
ATOM 1335 C CA . THR A 1 169 ? -17.494 -3.185 13.968 1.00 64.38 169 THR A CA 1
ATOM 1336 C C . THR A 1 169 ? -16.608 -4.229 13.293 1.00 64.38 169 THR A C 1
ATOM 1338 O O . THR A 1 169 ? -17.038 -4.870 12.336 1.00 64.38 169 THR A O 1
ATOM 1341 N N . LYS A 1 170 ? -15.428 -4.516 13.859 1.00 59.69 170 LYS A N 1
ATOM 1342 C CA . LYS A 1 170 ? -14.625 -5.711 13.566 1.00 59.69 170 LYS A CA 1
ATOM 1343 C C . LYS A 1 170 ? -15.461 -6.965 13.760 1.00 59.69 170 LYS A C 1
ATOM 1345 O O . LYS A 1 170 ? -15.543 -7.779 12.851 1.00 59.69 170 LYS A O 1
ATOM 1350 N N . HIS A 1 171 ? -16.133 -7.102 14.897 1.00 78.81 171 HIS A N 1
ATOM 1351 C CA . HIS A 1 171 ? -16.988 -8.252 15.151 1.00 78.81 171 HIS A CA 1
ATOM 1352 C C . HIS A 1 171 ? -18.118 -8.372 14.121 1.00 78.81 171 HIS A C 1
ATOM 1354 O O . HIS A 1 171 ? -18.325 -9.433 13.555 1.00 78.81 171 HIS A O 1
ATOM 1360 N N . PHE A 1 172 ? -18.835 -7.300 13.817 1.00 68.88 172 PHE A N 1
ATOM 1361 C CA . PHE A 1 172 ? -19.977 -7.332 12.920 1.00 68.88 172 PHE A CA 1
ATOM 1362 C C . PHE A 1 172 ? -19.562 -7.542 11.461 1.00 68.88 172 PHE A C 1
ATOM 1364 O O . PHE A 1 172 ? -20.208 -8.296 10.731 1.00 68.88 172 PHE A O 1
ATOM 1371 N N . ARG A 1 173 ? -18.436 -6.959 11.039 1.00 65.94 173 ARG A N 1
ATOM 1372 C CA . ARG A 1 173 ? -17.844 -7.205 9.721 1.00 65.94 173 ARG A CA 1
ATOM 1373 C C . ARG A 1 173 ? -17.399 -8.665 9.578 1.00 65.94 173 ARG A C 1
ATOM 1375 O O . ARG A 1 173 ? -17.735 -9.304 8.583 1.00 65.94 173 ARG A O 1
ATOM 1382 N N . MET A 1 174 ? -16.737 -9.199 10.605 1.00 49.75 174 MET A N 1
ATOM 1383 C CA . MET A 1 174 ? -16.198 -10.563 10.637 1.00 49.75 174 MET A CA 1
ATOM 1384 C C . MET A 1 174 ? -17.275 -11.639 10.761 1.00 49.75 174 MET A C 1
ATOM 1386 O O . MET A 1 174 ? -17.279 -12.605 10.007 1.00 49.75 174 MET A O 1
ATO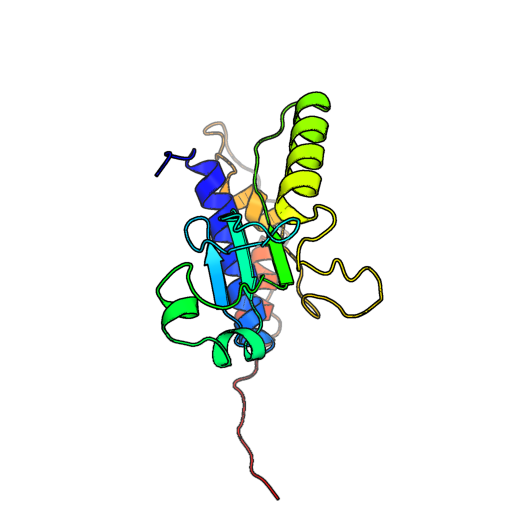M 1390 N N . GLU A 1 175 ? -18.202 -11.473 11.690 1.00 68.69 175 GLU A N 1
ATOM 1391 C CA . GLU A 1 175 ? -19.139 -12.532 12.048 1.00 68.69 175 GLU A CA 1
ATOM 1392 C C . GLU A 1 175 ? -20.416 -12.470 11.207 1.00 68.69 175 GLU A C 1
ATOM 1394 O O . GLU A 1 175 ? -21.104 -13.475 11.023 1.00 68.69 175 GLU A O 1
ATOM 1399 N N . HIS A 1 176 ? -20.743 -11.292 10.662 1.00 77.88 176 HIS A N 1
ATOM 1400 C CA . HIS A 1 176 ? -22.101 -11.032 10.187 1.00 77.88 176 HIS A CA 1
ATOM 1401 C C . HIS A 1 176 ? -22.195 -10.420 8.792 1.00 77.88 176 HIS A C 1
ATOM 1403 O O . HIS A 1 176 ? -23.210 -10.670 8.126 1.00 77.88 176 HIS A O 1
ATOM 1409 N N . ALA A 1 177 ? -21.204 -9.645 8.343 1.00 61.38 177 ALA A N 1
ATOM 1410 C CA . ALA A 1 177 ? -21.217 -8.975 7.040 1.00 61.38 177 ALA A CA 1
ATOM 1411 C C . ALA A 1 177 ? -20.639 -9.841 5.901 1.00 61.38 177 ALA A C 1
ATOM 1413 O O . ALA A 1 177 ? -21.191 -9.836 4.798 1.00 61.38 177 ALA A O 1
ATOM 1414 N N . LEU A 1 178 ? -19.598 -10.647 6.152 1.00 57.75 178 LEU A N 1
ATOM 1415 C CA . LEU A 1 178 ? -19.036 -11.575 5.161 1.00 57.75 178 LEU A CA 1
ATOM 1416 C C . LEU A 1 178 ? -19.859 -12.875 5.069 1.00 57.75 178 LEU A C 1
ATOM 1418 O O . LEU A 1 178 ? -19.675 -13.818 5.833 1.00 57.75 178 LEU A O 1
ATOM 1422 N N . LYS A 1 179 ? -20.785 -12.959 4.102 1.00 54.34 179 LYS A N 1
ATOM 1423 C CA . LYS A 1 179 ? -21.494 -14.218 3.775 1.00 54.34 179 LYS A CA 1
ATOM 1424 C C . LYS A 1 179 ? -20.531 -15.236 3.121 1.00 54.34 179 LYS A C 1
ATOM 1426 O O . LYS A 1 179 ? -19.864 -14.867 2.154 1.00 54.34 179 LYS A O 1
ATOM 1431 N N . PRO A 1 180 ? -20.530 -16.536 3.500 1.00 46.53 180 PRO A N 1
ATOM 1432 C CA . PRO A 1 180 ? -19.831 -17.576 2.739 1.00 46.53 180 PRO A CA 1
ATOM 1433 C C . PRO A 1 180 ? -20.389 -17.646 1.307 1.00 46.53 180 PRO A C 1
ATOM 1435 O O . PRO A 1 180 ? -21.596 -17.809 1.100 1.00 46.53 180 PRO A O 1
ATOM 1438 N N . ARG A 1 181 ? -19.520 -17.491 0.300 1.00 42.25 181 ARG A N 1
ATOM 1439 C CA . ARG A 1 181 ? -19.904 -17.402 -1.118 1.00 42.25 181 ARG A CA 1
ATOM 1440 C C . ARG A 1 181 ? -20.563 -18.714 -1.585 1.00 42.25 181 ARG A C 1
ATOM 1442 O O . ARG A 1 181 ? -19.876 -19.686 -1.889 1.00 42.25 181 ARG A O 1
ATOM 1449 N N . LYS A 1 182 ? -21.901 -18.759 -1.671 1.00 43.03 182 LYS A N 1
ATOM 1450 C CA . LYS A 1 182 ? -22.630 -19.863 -2.328 1.00 43.03 182 LYS A CA 1
ATOM 1451 C C . LYS A 1 182 ? -22.364 -19.815 -3.840 1.00 43.03 182 LYS A C 1
ATOM 1453 O O . LYS A 1 182 ? -22.866 -18.936 -4.532 1.00 43.03 182 LYS A O 1
ATOM 1458 N N . GLN A 1 183 ? -21.575 -20.765 -4.343 1.00 46.47 183 GLN A N 1
ATOM 1459 C CA . GLN A 1 183 ? -21.398 -21.051 -5.773 1.00 46.47 183 GLN A CA 1
ATOM 1460 C C . GLN A 1 183 ? -22.726 -21.520 -6.391 1.00 46.47 183 GLN A C 1
ATOM 1462 O O . GLN A 1 183 ? -23.257 -22.508 -5.890 1.00 46.47 183 GLN A O 1
ATOM 1467 N N . ARG A 1 184 ? -23.230 -20.899 -7.475 1.00 45.50 184 ARG A N 1
ATOM 1468 C CA . ARG A 1 184 ? -24.171 -21.511 -8.454 1.00 45.50 184 ARG A CA 1
ATOM 1469 C C . ARG A 1 184 ? -24.006 -20.842 -9.831 1.00 45.50 184 ARG A C 1
ATOM 1471 O O . ARG A 1 184 ? -24.236 -19.648 -9.942 1.00 45.50 184 ARG A O 1
ATOM 1478 N N . VAL A 1 185 ? -23.302 -21.488 -10.768 1.00 43.62 185 VAL A N 1
ATOM 1479 C CA . VAL A 1 185 ? -23.769 -22.413 -11.836 1.00 43.62 185 VAL A CA 1
ATOM 1480 C C . VAL A 1 185 ? -24.485 -21.689 -12.990 1.00 43.62 185 VAL A C 1
ATOM 1482 O O . VAL A 1 185 ? -25.683 -21.443 -12.938 1.00 43.62 185 VAL A O 1
ATOM 1485 N N . ASN A 1 186 ? -23.649 -21.368 -13.985 1.00 49.31 186 ASN A N 1
ATOM 1486 C CA . ASN A 1 186 ? -23.786 -21.253 -15.445 1.00 49.31 186 ASN A CA 1
ATOM 1487 C C . ASN A 1 186 ? -25.179 -21.236 -16.101 1.00 49.31 186 ASN A C 1
ATOM 1489 O O . ASN A 1 186 ? -26.019 -22.090 -15.821 1.00 49.31 186 ASN A O 1
ATOM 1493 N N . LYS A 1 187 ? -25.281 -20.452 -17.180 1.00 48.72 187 LYS A N 1
ATOM 1494 C CA . LYS A 1 187 ? -25.506 -21.015 -18.519 1.00 48.72 187 LYS A CA 1
ATOM 1495 C C . LYS A 1 187 ? -24.674 -20.267 -19.549 1.00 48.72 187 LYS A C 1
ATOM 1497 O O . LYS A 1 187 ? -24.669 -19.023 -19.475 1.00 48.72 187 LYS A O 1
#

Foldseek 3Di:
DDDDDPLQVLLLVLQQVLVVVLCVLVVQPWDKDAQPDWFQQCAPVDGAIDRAGIFTATPVRVVPDDPCRNVHRDDDTDDGQDGDHDDDDDDPVSVVVVVVCCCCRQVNPRGPHDPPPDDDPSRPPRDRPVVVSCVSNDDPPPDDDDDQPQDWQADPVDGDIDSDVVVVVVCCVVPPVRDDDDDDDDD

Mean predicted aligned error: 10.94 Å

pLDDT: mean 77.54, std 15.73, range [30.47, 93.62]

Nearest PDB structures (foldseek):
  2ytp-assembly1_A  TM=5.318E-01  e=5.506E-01  Homo sapiens
  2emf-assembly1_A  TM=5.685E-01  e=7.124E-01  Homo sapiens

Organism: NCBI:txid588596

Sequence (187 aa):
MPQVPIARAAVVAEIVRQLGNWNIETHQNGRITSSQGGFDFNVGGARTLRAPDVTFTPRQTTRSLNALQNWTFQGQPFTPIFVVEVDFIQSESEFQAFDDRFRNEFFAPGTSVELDFCGQEILPGFELDVEMIEESISQQDSGSSSSDDDTRFPCPKCTETFTNNHRFTKHFRMEHALKPRKQRVNK

Radius of gyration: 20.5 Å; Cα contacts (8 Å, |Δi|>4): 213; chains: 1; bounding box: 46×43×58 Å

InterPro domains:
  IPR008538 Putative restriction endonuclease [PF05685] (1-87)
  IPR008538 Putative restriction endonuclease [cd06260] (1-86)
  IPR012296 Nuclease, putative, TT1808 [G3DSA:3.90.1570.10] (1-133)
  IPR013087 Zinc finger C2H2-type [PS00028] (155-176)
  IPR013087 Zinc finger C2H2-type [PS50157] (153-180)